Protein AF-A0A816TZN0-F1 (afdb_monomer)

Mean predicted aligned error: 10.04 Å

Sequence (218 aa):
MPHTTQSRDEMLIEFRRICKDDNRALDEINRLEQEYDSKDAVYWYSREYFLYRMINQTLRNNHVESMFKMRYFLTDLYAQLTELYTQNHVQNLFGQRNGIMVYRATKPFLSTTKSFAVASLFAATSEGTDITQVIFCIKIDRLCENFRPFACISQTAFIPEEEEVLFSMGSLFRVQPFETLITEENISVINLTLVEPSELTKNNFFINNPIQWSTNQY

Structure (mmCIF, N/CA/C/O backbone):
data_AF-A0A816TZN0-F1
#
_entry.id   AF-A0A816TZN0-F1
#
loop_
_atom_site.group_PDB
_atom_site.id
_atom_site.type_symbol
_atom_site.label_atom_id
_atom_site.label_alt_id
_atom_site.label_comp_id
_atom_site.label_asym_id
_atom_site.label_entity_id
_atom_site.label_seq_id
_atom_site.pdbx_PDB_ins_code
_atom_site.Cartn_x
_atom_site.Cartn_y
_atom_site.Cartn_z
_atom_site.occupancy
_atom_site.B_iso_or_equiv
_atom_site.auth_seq_id
_atom_site.auth_comp_id
_atom_site.auth_asym_id
_atom_site.auth_atom_id
_atom_site.pdbx_PDB_model_num
ATOM 1 N N . MET A 1 1 ? 5.762 13.064 -10.209 1.00 60.59 1 MET A N 1
ATOM 2 C CA . MET A 1 1 ? 7.203 12.783 -10.417 1.00 60.59 1 MET A CA 1
ATOM 3 C C . MET A 1 1 ? 7.399 12.345 -11.866 1.00 60.59 1 MET A C 1
ATOM 5 O O . MET A 1 1 ? 6.403 11.956 -12.463 1.00 60.59 1 MET A O 1
ATOM 9 N N . PRO A 1 2 ? 8.606 12.430 -12.459 1.00 69.75 2 PRO A N 1
ATOM 10 C CA . PRO A 1 2 ? 8.829 11.939 -13.817 1.00 69.75 2 PRO A CA 1
ATOM 11 C C . PRO A 1 2 ? 8.552 10.434 -13.880 1.00 69.75 2 PRO A C 1
ATOM 13 O O . PRO A 1 2 ? 9.179 9.676 -13.140 1.00 69.75 2 PRO A O 1
ATOM 16 N N . HIS A 1 3 ? 7.616 10.043 -14.742 1.00 84.31 3 HIS A N 1
ATOM 17 C CA . HIS A 1 3 ? 7.277 8.661 -15.072 1.00 84.31 3 HIS A CA 1
ATOM 18 C C . HIS A 1 3 ? 7.736 8.415 -16.510 1.00 84.31 3 HIS A C 1
ATOM 20 O O . HIS A 1 3 ? 7.126 8.876 -17.470 1.00 84.31 3 HIS A O 1
ATOM 26 N N . THR A 1 4 ? 8.927 7.842 -16.639 1.00 91.62 4 THR A N 1
ATOM 27 C CA . THR A 1 4 ? 9.651 7.664 -17.904 1.00 91.62 4 THR A CA 1
ATOM 28 C C . THR A 1 4 ? 10.349 6.308 -17.931 1.00 91.62 4 THR A C 1
ATOM 30 O O . THR A 1 4 ? 10.579 5.703 -16.881 1.00 91.62 4 THR A O 1
ATOM 33 N N . THR A 1 5 ? 10.782 5.865 -19.113 1.00 90.88 5 THR A N 1
ATOM 34 C CA . THR A 1 5 ? 11.624 4.665 -19.261 1.00 90.88 5 THR A CA 1
ATOM 35 C C . THR A 1 5 ? 12.864 4.726 -18.367 1.00 90.88 5 THR A C 1
ATOM 37 O O . THR A 1 5 ? 13.149 3.775 -17.655 1.00 90.88 5 THR A O 1
ATOM 40 N N . GLN A 1 6 ? 13.520 5.887 -18.270 1.00 93.38 6 GLN A N 1
ATOM 41 C CA . GLN A 1 6 ? 14.663 6.063 -17.369 1.00 93.38 6 GLN A CA 1
ATOM 42 C C . GLN A 1 6 ? 14.300 5.791 -15.898 1.00 93.38 6 GLN A C 1
ATOM 44 O O . GLN A 1 6 ? 15.038 5.113 -15.191 1.00 93.38 6 GLN A O 1
ATOM 49 N N . SER A 1 7 ? 13.159 6.301 -15.419 1.00 93.62 7 SER A N 1
ATOM 50 C CA . SER A 1 7 ? 12.733 6.045 -14.035 1.00 93.62 7 SER A CA 1
ATOM 51 C C . SER A 1 7 ? 12.371 4.580 -13.779 1.00 93.62 7 SER A C 1
ATOM 53 O O . SER A 1 7 ? 12.524 4.107 -12.654 1.00 93.62 7 SER A O 1
ATOM 55 N N . ARG A 1 8 ? 11.923 3.860 -14.815 1.00 94.81 8 ARG A N 1
ATOM 56 C CA . ARG A 1 8 ? 11.681 2.417 -14.763 1.00 94.81 8 ARG A CA 1
ATOM 57 C C . ARG A 1 8 ? 12.992 1.645 -14.639 1.00 94.81 8 ARG A C 1
ATOM 59 O O . ARG A 1 8 ? 13.096 0.770 -13.786 1.00 94.81 8 ARG A O 1
ATOM 66 N N . ASP A 1 9 ? 13.998 2.002 -15.428 1.00 95.19 9 ASP A N 1
ATOM 67 C CA . ASP A 1 9 ? 15.308 1.345 -15.391 1.00 95.19 9 ASP A CA 1
ATOM 68 C C . ASP A 1 9 ? 16.012 1.587 -14.046 1.00 95.19 9 ASP A C 1
ATOM 70 O O . ASP A 1 9 ? 16.522 0.655 -13.426 1.00 95.19 9 ASP A O 1
ATOM 74 N N . GLU A 1 10 ? 15.967 2.822 -13.534 1.00 94.38 10 GLU A N 1
ATOM 75 C CA . GLU A 1 10 ? 16.487 3.171 -12.204 1.00 94.38 10 GLU A CA 1
ATOM 76 C C . GLU A 1 10 ? 15.822 2.354 -11.085 1.00 94.38 10 GLU A C 1
ATOM 78 O O . GLU A 1 10 ? 16.503 1.889 -10.167 1.00 94.38 10 GLU A O 1
ATOM 83 N N . MET A 1 11 ? 14.504 2.150 -11.173 1.00 94.25 11 MET A N 1
ATOM 84 C CA . MET A 1 11 ? 13.752 1.313 -10.240 1.00 94.25 11 MET A CA 1
ATOM 85 C C . MET A 1 11 ? 14.220 -0.144 -10.292 1.00 94.25 11 MET A C 1
ATOM 87 O O . MET A 1 11 ? 14.504 -0.726 -9.246 1.00 94.25 11 MET A O 1
ATOM 91 N N . LEU A 1 12 ? 14.322 -0.732 -11.487 1.00 95.06 12 LEU A N 1
ATOM 92 C CA . LEU A 1 12 ? 14.736 -2.128 -11.657 1.00 95.06 12 LEU A CA 1
ATOM 93 C C . LEU A 1 12 ? 16.165 -2.361 -11.148 1.00 95.06 12 LEU A C 1
ATOM 95 O O . LEU A 1 12 ? 16.422 -3.356 -10.468 1.00 95.06 12 LEU A O 1
ATOM 99 N N . ILE A 1 13 ? 17.081 -1.423 -11.404 1.00 94.94 13 ILE A N 1
ATOM 100 C CA . ILE A 1 13 ? 18.450 -1.462 -10.872 1.00 94.94 13 ILE A CA 1
ATOM 101 C C . ILE A 1 13 ? 18.437 -1.444 -9.339 1.00 94.94 13 ILE A C 1
ATOM 103 O O . ILE A 1 13 ? 19.118 -2.253 -8.705 1.00 94.94 13 ILE A O 1
ATOM 107 N N . GLU A 1 14 ? 17.655 -0.552 -8.727 1.00 92.50 14 GLU A N 1
ATOM 108 C CA . GLU A 1 14 ? 17.559 -0.461 -7.268 1.00 92.50 14 GLU A CA 1
ATOM 109 C C . GLU A 1 14 ? 16.943 -1.724 -6.655 1.00 92.50 14 GLU A C 1
ATOM 111 O O . GLU A 1 14 ? 17.444 -2.219 -5.645 1.00 92.50 14 GLU A O 1
ATOM 116 N N . PHE A 1 15 ? 15.912 -2.295 -7.283 1.00 92.00 15 PHE A N 1
ATOM 117 C CA . PHE A 1 15 ? 15.303 -3.552 -6.846 1.00 92.00 15 PHE A CA 1
ATOM 118 C C . PHE A 1 15 ? 16.310 -4.701 -6.871 1.00 92.00 15 PHE A C 1
ATOM 120 O O . PHE A 1 15 ? 16.486 -5.387 -5.864 1.00 92.00 15 PHE A O 1
ATOM 127 N N . ARG A 1 16 ? 17.051 -4.867 -7.973 1.00 93.31 16 ARG A N 1
ATOM 128 C CA . ARG A 1 16 ? 18.103 -5.893 -8.077 1.00 93.31 16 ARG A CA 1
ATOM 129 C C . ARG A 1 16 ? 19.216 -5.677 -7.051 1.00 93.31 16 ARG A C 1
ATOM 131 O O . ARG A 1 16 ? 19.726 -6.645 -6.495 1.00 93.31 16 ARG A O 1
ATOM 138 N N . ARG A 1 17 ? 19.570 -4.422 -6.752 1.00 91.88 17 ARG A N 1
ATOM 139 C CA . ARG A 1 17 ? 20.563 -4.081 -5.720 1.00 91.88 17 ARG A CA 1
ATOM 140 C C . ARG A 1 17 ? 20.096 -4.486 -4.320 1.00 91.88 17 ARG A C 1
ATOM 142 O O . ARG A 1 17 ? 20.899 -5.009 -3.548 1.00 91.88 17 ARG A O 1
ATOM 149 N N . ILE A 1 18 ? 18.831 -4.223 -3.986 1.00 87.56 18 ILE A N 1
ATOM 150 C CA . ILE A 1 18 ? 18.239 -4.564 -2.682 1.00 87.56 18 ILE A CA 1
ATOM 151 C C . ILE A 1 18 ? 18.099 -6.085 -2.533 1.00 87.56 18 ILE A C 1
ATOM 153 O O . ILE A 1 18 ? 18.404 -6.623 -1.472 1.00 87.56 18 ILE A O 1
ATOM 157 N N . CYS A 1 19 ? 17.692 -6.776 -3.597 1.00 88.69 19 CYS A N 1
ATOM 158 C CA . CYS A 1 19 ? 17.402 -8.210 -3.603 1.00 88.69 19 CYS A CA 1
ATOM 159 C C . CYS A 1 19 ? 18.575 -9.089 -4.066 1.00 88.69 19 CYS A C 1
ATOM 161 O O . CYS A 1 19 ? 18.365 -10.250 -4.395 1.00 88.69 19 CYS A O 1
ATOM 163 N N . LYS A 1 20 ? 19.807 -8.565 -4.097 1.00 90.56 20 LYS A N 1
ATOM 164 C CA . LYS A 1 20 ? 20.977 -9.237 -4.697 1.00 90.56 20 LYS A CA 1
ATOM 165 C C . LYS A 1 20 ? 21.258 -10.658 -4.175 1.00 90.56 20 LYS A C 1
ATOM 167 O O . LYS A 1 20 ? 21.831 -11.455 -4.907 1.00 90.56 20 LYS A O 1
ATOM 172 N N . ASP A 1 21 ? 20.859 -10.953 -2.937 1.00 91.94 21 ASP A N 1
ATOM 173 C CA . ASP A 1 21 ? 21.096 -12.236 -2.261 1.00 91.94 21 ASP A CA 1
ATOM 174 C C . ASP A 1 21 ? 19.821 -13.112 -2.190 1.00 91.94 21 ASP A C 1
ATOM 176 O O . ASP A 1 21 ? 19.824 -14.168 -1.561 1.00 91.94 21 ASP A O 1
ATOM 180 N N . ASP A 1 22 ? 18.720 -12.686 -2.821 1.00 90.00 22 ASP A N 1
ATOM 181 C CA . ASP A 1 22 ? 17.433 -13.389 -2.850 1.00 90.00 22 ASP A CA 1
ATOM 182 C C . ASP A 1 22 ? 17.078 -13.772 -4.295 1.00 90.00 22 ASP A C 1
ATOM 184 O O . ASP A 1 22 ? 16.427 -13.020 -5.023 1.00 90.00 22 ASP A O 1
ATOM 188 N N . ASN A 1 23 ? 17.511 -14.966 -4.717 1.00 90.88 23 ASN A N 1
ATOM 189 C CA . ASN A 1 23 ? 17.277 -15.475 -6.076 1.00 90.88 23 ASN A CA 1
ATOM 190 C C . ASN A 1 23 ? 15.791 -15.505 -6.448 1.00 90.88 23 ASN A C 1
ATOM 192 O O . ASN A 1 23 ? 15.442 -15.212 -7.588 1.00 90.88 23 ASN A O 1
ATOM 196 N N . ARG A 1 24 ? 14.910 -15.806 -5.486 1.00 89.56 24 ARG A N 1
ATOM 197 C CA . ARG A 1 24 ? 13.469 -15.819 -5.738 1.00 89.56 24 ARG A CA 1
ATOM 198 C C . ARG A 1 24 ? 12.971 -14.408 -6.029 1.00 89.56 24 ARG A C 1
ATOM 200 O O . ARG A 1 24 ? 12.235 -14.218 -6.987 1.00 89.56 24 ARG A O 1
ATOM 207 N N . ALA A 1 25 ? 13.391 -13.416 -5.246 1.00 89.31 25 ALA A N 1
ATOM 208 C CA . ALA A 1 25 ? 13.045 -12.025 -5.524 1.00 89.31 25 ALA A CA 1
ATOM 209 C C . ALA A 1 25 ? 13.629 -11.536 -6.863 1.00 89.31 25 ALA A C 1
ATOM 211 O O . ALA A 1 25 ? 12.961 -10.792 -7.575 1.00 89.31 25 ALA A O 1
ATOM 212 N N . LEU A 1 26 ? 14.836 -11.971 -7.243 1.00 92.38 26 LEU A N 1
ATOM 213 C CA . LEU A 1 26 ? 15.427 -11.644 -8.547 1.00 92.38 26 LEU A CA 1
ATOM 214 C C . LEU A 1 26 ? 14.621 -12.217 -9.721 1.00 92.38 26 LEU A C 1
ATOM 216 O O . LEU A 1 26 ? 14.427 -11.514 -10.714 1.00 92.38 26 LEU A O 1
ATOM 220 N N . ASP A 1 27 ? 14.119 -13.447 -9.601 1.00 92.44 27 ASP A N 1
ATOM 221 C CA . ASP A 1 27 ? 13.245 -14.054 -10.610 1.00 92.44 27 ASP A CA 1
ATOM 222 C C . ASP A 1 27 ? 11.931 -13.282 -10.759 1.00 92.44 27 ASP A C 1
ATOM 224 O O . ASP A 1 27 ? 11.488 -13.018 -11.877 1.00 92.44 27 ASP A O 1
ATOM 228 N N . GLU A 1 28 ? 11.334 -12.846 -9.651 1.00 90.56 28 GLU A N 1
ATOM 229 C CA . GLU A 1 28 ? 10.117 -12.034 -9.708 1.00 90.56 28 GLU A CA 1
ATOM 230 C C . GLU A 1 28 ? 10.381 -10.623 -10.258 1.00 90.56 28 GLU A C 1
ATOM 232 O O . GLU A 1 28 ? 9.545 -10.082 -10.978 1.00 90.56 28 GLU A O 1
ATOM 237 N N . ILE A 1 29 ? 11.560 -10.036 -10.014 1.00 93.44 29 ILE A N 1
ATOM 238 C CA . ILE A 1 29 ? 11.965 -8.778 -10.665 1.00 93.44 29 ILE A CA 1
ATOM 239 C C . ILE A 1 29 ? 12.082 -8.967 -12.185 1.00 93.44 29 ILE A C 1
ATOM 241 O O . ILE A 1 29 ? 11.670 -8.081 -12.932 1.00 93.44 29 ILE A O 1
ATOM 245 N N . ASN A 1 30 ? 12.588 -10.113 -12.658 1.00 94.06 30 ASN A N 1
ATOM 246 C CA . ASN A 1 30 ? 12.621 -10.415 -14.094 1.00 94.06 30 ASN A CA 1
ATOM 247 C C . ASN A 1 30 ? 11.203 -10.481 -14.685 1.00 94.06 30 ASN A C 1
ATOM 249 O O . ASN A 1 30 ? 10.981 -9.973 -15.781 1.00 94.06 30 ASN A O 1
ATOM 253 N N . ARG A 1 31 ? 10.239 -11.066 -13.960 1.00 93.62 31 ARG A N 1
ATOM 254 C CA . ARG A 1 31 ? 8.833 -11.096 -14.395 1.00 93.62 31 ARG A CA 1
ATOM 255 C C . ARG A 1 31 ? 8.207 -9.711 -14.395 1.00 93.62 31 ARG A C 1
ATOM 257 O O . ARG A 1 31 ? 7.599 -9.333 -15.388 1.00 93.62 31 ARG A O 1
ATOM 264 N N . LEU A 1 32 ? 8.418 -8.924 -13.338 1.00 93.00 32 LEU A N 1
ATOM 265 C CA . LEU A 1 32 ? 7.981 -7.527 -13.278 1.00 93.00 32 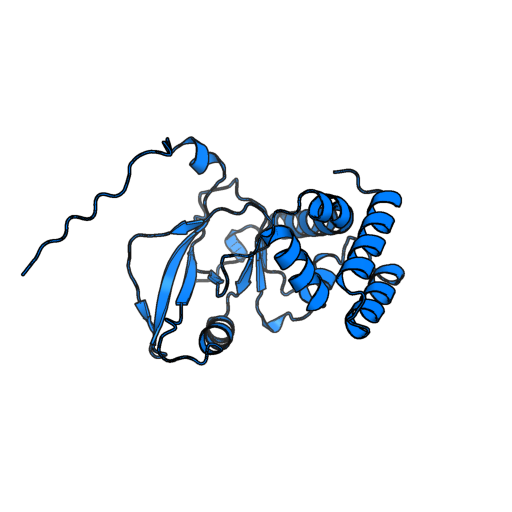LEU A CA 1
ATOM 266 C C . LEU A 1 32 ? 8.528 -6.737 -14.480 1.00 93.00 32 LEU A C 1
ATOM 268 O O . LEU A 1 32 ? 7.806 -5.985 -15.121 1.00 93.00 32 LEU A O 1
ATOM 272 N N . GLU A 1 33 ? 9.796 -6.927 -14.840 1.00 95.25 33 GLU A N 1
ATOM 273 C CA . GLU A 1 33 ? 10.400 -6.268 -15.999 1.00 95.25 33 GLU A CA 1
ATOM 274 C C . GLU A 1 33 ? 9.770 -6.677 -17.345 1.00 95.25 33 GLU A C 1
ATOM 276 O O . GLU A 1 33 ? 9.815 -5.898 -18.296 1.00 95.25 33 GLU A O 1
ATOM 281 N N . GLN A 1 34 ? 9.176 -7.861 -17.455 1.00 95.19 34 GLN A N 1
ATOM 282 C CA . GLN A 1 34 ? 8.609 -8.355 -18.713 1.00 95.19 34 GLN A CA 1
ATOM 283 C C . GLN A 1 34 ? 7.100 -8.125 -18.824 1.00 95.19 34 GLN A C 1
ATOM 285 O O . GLN A 1 34 ? 6.602 -7.848 -19.912 1.00 95.19 34 GLN A O 1
ATOM 290 N N . GLU A 1 35 ? 6.384 -8.241 -17.709 1.00 94.88 35 GLU A N 1
ATOM 291 C CA . GLU A 1 35 ? 4.925 -8.379 -17.677 1.00 94.88 35 GLU A CA 1
ATOM 292 C C . GLU A 1 35 ? 4.208 -7.160 -17.074 1.00 94.88 35 GLU A C 1
ATOM 294 O O . GLU A 1 35 ? 2.987 -7.075 -17.150 1.00 94.88 35 GLU A O 1
ATOM 299 N N . TYR A 1 36 ? 4.930 -6.224 -16.449 1.00 95.00 36 TYR A N 1
ATOM 300 C CA . TYR A 1 36 ? 4.308 -5.105 -15.739 1.00 95.00 36 TYR A CA 1
ATOM 301 C C . TYR A 1 36 ? 3.615 -4.096 -16.667 1.00 95.00 36 TYR A C 1
ATOM 303 O O . TYR A 1 36 ? 4.259 -3.493 -17.531 1.00 95.00 36 TYR A O 1
ATOM 311 N N . ASP A 1 37 ? 2.339 -3.829 -16.378 1.00 94.44 37 ASP A N 1
ATOM 312 C CA . ASP A 1 37 ? 1.554 -2.698 -16.878 1.00 94.44 37 ASP A CA 1
ATOM 313 C C . ASP A 1 37 ? 1.103 -1.818 -15.700 1.00 94.44 37 ASP A C 1
ATOM 315 O O . ASP A 1 37 ? 0.831 -2.311 -14.600 1.00 94.44 37 ASP A O 1
ATOM 319 N N . SER A 1 38 ? 1.008 -0.503 -15.913 1.00 94.75 38 SER A N 1
ATOM 320 C CA . SER A 1 38 ? 0.628 0.442 -14.856 1.00 94.75 38 SER A CA 1
ATOM 321 C C . SER A 1 38 ? -0.798 0.231 -14.338 1.00 94.75 38 SER A C 1
ATOM 323 O O . SER A 1 38 ? -1.090 0.595 -13.199 1.00 94.75 38 SER A O 1
ATOM 325 N N . LYS A 1 39 ? -1.676 -0.399 -15.129 1.00 93.56 39 LYS A N 1
ATOM 326 C CA . LYS A 1 39 ? -3.037 -0.776 -14.716 1.00 93.56 39 LYS A CA 1
ATOM 327 C C . LYS A 1 39 ? -3.072 -1.952 -13.746 1.00 93.5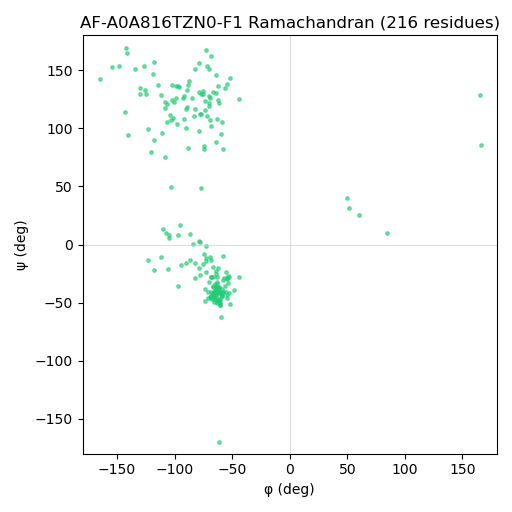6 39 LYS A C 1
ATOM 329 O O . LYS A 1 39 ? -4.110 -2.185 -13.139 1.00 93.56 39 LYS A O 1
ATOM 334 N N . ASP A 1 40 ? -1.957 -2.653 -13.565 1.00 93.81 40 ASP A N 1
ATOM 335 C CA . ASP A 1 40 ? -1.847 -3.809 -12.677 1.00 93.81 40 ASP A CA 1
ATOM 336 C C . ASP A 1 40 ? -0.986 -3.503 -11.438 1.00 93.81 40 ASP A C 1
ATOM 338 O O . ASP A 1 40 ? -0.595 -4.409 -10.704 1.00 93.81 40 ASP A O 1
ATOM 342 N N . ALA A 1 41 ? -0.675 -2.234 -11.156 1.00 94.69 41 ALA A N 1
ATOM 343 C CA . ALA A 1 41 ? 0.198 -1.848 -10.046 1.00 94.69 41 ALA A CA 1
ATOM 344 C C . ALA A 1 41 ? -0.263 -2.388 -8.677 1.00 94.69 41 ALA A C 1
ATOM 346 O O . ALA A 1 41 ? 0.554 -2.875 -7.895 1.00 94.69 41 ALA A O 1
ATOM 347 N N . VAL A 1 42 ? -1.566 -2.367 -8.393 1.00 93.69 42 VAL A N 1
ATOM 348 C CA . VAL A 1 42 ? -2.171 -2.940 -7.178 1.00 93.69 42 VAL A CA 1
ATOM 349 C C . VAL A 1 42 ? -2.023 -4.462 -7.141 1.00 93.69 42 VAL A C 1
ATOM 351 O O . VAL A 1 42 ? -1.693 -5.022 -6.090 1.00 93.69 42 VAL A O 1
ATOM 354 N N . TYR A 1 43 ? -2.206 -5.134 -8.279 1.00 93.62 43 TYR A N 1
ATOM 355 C CA . TYR A 1 43 ? -1.982 -6.573 -8.400 1.00 93.62 43 TYR A CA 1
ATOM 356 C C . TYR A 1 43 ? -0.524 -6.910 -8.078 1.00 93.62 43 TYR A C 1
ATOM 358 O O . TYR A 1 43 ? -0.261 -7.702 -7.181 1.00 93.62 43 TYR A O 1
ATOM 366 N N . TRP A 1 44 ? 0.437 -6.240 -8.716 1.00 93.06 44 TRP A N 1
ATOM 367 C CA . TRP A 1 44 ? 1.865 -6.457 -8.466 1.00 93.06 44 TRP A CA 1
ATOM 368 C C . TRP A 1 44 ? 2.277 -6.127 -7.027 1.00 93.06 44 TRP A C 1
ATOM 370 O O . TRP A 1 44 ? 3.085 -6.847 -6.439 1.00 93.06 44 TRP A O 1
ATOM 380 N N . TYR A 1 45 ? 1.702 -5.077 -6.434 1.00 91.19 45 TYR A N 1
ATOM 381 C CA . TYR A 1 45 ? 1.960 -4.697 -5.044 1.00 91.19 45 TYR A CA 1
ATOM 382 C C . TYR A 1 45 ? 1.484 -5.760 -4.046 1.00 91.19 45 TYR A C 1
ATOM 384 O O . TYR A 1 45 ? 2.209 -6.066 -3.101 1.00 91.19 45 TYR A O 1
ATOM 392 N N . SER A 1 46 ? 0.282 -6.308 -4.251 1.00 87.94 46 SER A N 1
ATOM 393 C CA . SER A 1 46 ? -0.344 -7.295 -3.354 1.00 87.94 46 SER A CA 1
ATOM 394 C C . SER A 1 46 ? 0.138 -8.728 -3.596 1.00 87.94 46 SER A C 1
ATOM 396 O O . SER A 1 46 ? 0.187 -9.530 -2.667 1.00 87.94 46 SER A O 1
ATOM 398 N N . ARG A 1 47 ? 0.535 -9.052 -4.830 1.00 83.94 47 ARG A N 1
ATOM 399 C CA . ARG A 1 47 ? 1.027 -10.374 -5.230 1.00 83.94 47 ARG A CA 1
ATOM 400 C C . ARG A 1 47 ? 2.332 -10.737 -4.559 1.00 83.94 47 ARG A C 1
ATOM 402 O O . ARG A 1 47 ? 2.507 -11.839 -4.042 1.00 83.94 47 ARG A O 1
ATOM 409 N N . GLU A 1 48 ? 3.278 -9.815 -4.627 1.00 71.69 48 GLU A N 1
ATOM 410 C CA . GLU A 1 48 ? 4.663 -10.153 -4.394 1.00 71.69 48 GLU A CA 1
ATOM 411 C C . GLU A 1 48 ? 5.105 -9.700 -3.009 1.00 71.69 48 GLU A C 1
ATOM 413 O O . GLU A 1 48 ? 5.348 -8.520 -2.739 1.00 71.69 48 GLU A O 1
ATOM 418 N N . TYR A 1 49 ? 5.283 -10.678 -2.118 1.00 71.69 49 TYR A N 1
ATOM 419 C CA . TYR A 1 49 ? 5.740 -10.440 -0.751 1.00 71.69 49 TYR A CA 1
ATOM 420 C C . TYR A 1 49 ? 7.056 -9.648 -0.701 1.00 71.69 49 TYR A C 1
ATOM 422 O O . TYR A 1 49 ? 7.286 -8.894 0.249 1.00 71.69 49 TYR A O 1
ATOM 430 N N . PHE A 1 50 ? 7.923 -9.778 -1.714 1.00 77.56 50 PHE A N 1
ATOM 431 C CA . PHE A 1 50 ? 9.139 -8.970 -1.808 1.00 77.56 50 PHE A CA 1
ATOM 432 C C . PHE A 1 50 ? 8.828 -7.506 -2.145 1.00 77.56 50 PHE A C 1
ATOM 434 O O . PHE A 1 50 ? 9.363 -6.641 -1.463 1.00 77.56 50 PHE A O 1
ATOM 441 N N . LEU A 1 51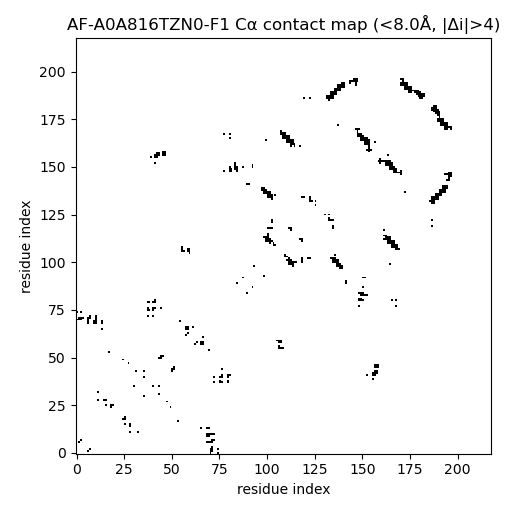 ? 7.959 -7.204 -3.119 1.00 81.50 51 LEU A N 1
ATOM 442 C CA . LEU A 1 51 ? 7.677 -5.833 -3.560 1.00 81.50 51 LEU A CA 1
ATOM 443 C C . LEU A 1 51 ? 6.960 -5.054 -2.458 1.00 81.50 51 LEU A C 1
ATOM 445 O O . LEU A 1 51 ? 7.407 -3.976 -2.056 1.00 81.50 51 LEU A O 1
ATOM 449 N N . TYR A 1 52 ? 5.937 -5.676 -1.873 1.00 82.75 52 TYR A N 1
ATOM 450 C CA . TYR A 1 52 ? 5.264 -5.196 -0.676 1.00 82.75 52 TYR A CA 1
ATOM 451 C C . TYR A 1 52 ? 6.241 -4.891 0.468 1.00 82.75 52 TYR A C 1
ATOM 453 O O . TYR A 1 52 ? 6.206 -3.810 1.068 1.00 82.75 52 TYR A O 1
ATOM 461 N N . ARG A 1 53 ? 7.128 -5.840 0.808 1.00 79.25 53 ARG A N 1
ATOM 462 C CA . ARG A 1 53 ? 8.097 -5.654 1.898 1.00 79.25 53 ARG A CA 1
ATOM 463 C C . ARG A 1 53 ? 9.142 -4.608 1.566 1.00 79.25 53 ARG A C 1
ATOM 465 O O . ARG A 1 53 ? 9.401 -3.767 2.418 1.00 79.25 53 ARG A O 1
ATOM 472 N N . MET A 1 54 ? 9.721 -4.655 0.376 1.00 80.56 54 MET A N 1
ATOM 473 C CA . MET A 1 54 ? 10.802 -3.786 -0.074 1.00 80.56 54 MET A CA 1
ATOM 474 C C . MET A 1 54 ? 10.349 -2.334 -0.102 1.00 80.56 54 MET A C 1
ATOM 476 O O . MET A 1 54 ? 11.029 -1.483 0.470 1.00 80.56 54 MET A O 1
ATOM 480 N N . ILE A 1 55 ? 9.180 -2.054 -0.686 1.00 83.56 55 ILE A N 1
ATOM 481 C CA . ILE A 1 55 ? 8.602 -0.709 -0.708 1.00 83.56 55 ILE A CA 1
ATOM 482 C C . ILE A 1 55 ? 8.358 -0.242 0.728 1.00 83.56 55 ILE A C 1
ATOM 484 O O . ILE A 1 55 ? 8.863 0.799 1.143 1.00 83.56 55 ILE A O 1
ATOM 488 N N . ASN A 1 56 ? 7.670 -1.044 1.544 1.00 77.19 56 ASN A N 1
ATOM 489 C CA . ASN A 1 56 ? 7.355 -0.639 2.912 1.00 77.19 56 ASN A CA 1
ATOM 490 C C . ASN A 1 56 ? 8.586 -0.553 3.833 1.00 77.19 56 ASN A C 1
ATOM 492 O O . ASN A 1 56 ? 8.578 0.210 4.792 1.00 77.19 56 ASN A O 1
ATOM 496 N N . GLN A 1 57 ? 9.651 -1.322 3.605 1.00 77.75 57 GLN A N 1
ATOM 497 C CA . GLN A 1 57 ? 10.920 -1.208 4.336 1.00 77.75 57 GLN A CA 1
ATOM 498 C C . GLN A 1 57 ? 11.691 0.041 3.911 1.00 77.75 57 GLN A C 1
ATOM 500 O O . GLN A 1 57 ? 12.106 0.820 4.764 1.00 77.75 57 GLN A O 1
ATOM 505 N N . THR A 1 58 ? 11.831 0.258 2.606 1.00 75.81 58 THR A N 1
ATOM 506 C CA . THR A 1 58 ? 12.563 1.398 2.045 1.00 75.81 58 THR A CA 1
ATOM 507 C C . THR A 1 58 ? 11.934 2.720 2.459 1.00 75.81 58 THR A C 1
ATOM 509 O O . THR A 1 58 ? 12.634 3.618 2.926 1.00 75.81 58 THR A O 1
ATOM 512 N N . LEU A 1 59 ? 10.607 2.820 2.343 1.00 73.12 59 LEU A N 1
ATOM 513 C CA . LEU A 1 59 ? 9.871 4.018 2.722 1.00 73.12 59 LEU A CA 1
ATOM 514 C C . LEU A 1 59 ? 9.942 4.253 4.252 1.00 73.12 59 LEU A C 1
ATOM 516 O O . LEU A 1 59 ? 10.076 5.394 4.680 1.00 73.12 59 LEU A O 1
ATOM 520 N N . ARG A 1 60 ? 9.932 3.198 5.091 1.00 71.12 60 ARG A N 1
ATOM 521 C CA . ARG A 1 60 ? 10.095 3.326 6.562 1.00 71.12 60 ARG A CA 1
ATOM 522 C C . ARG A 1 60 ? 11.454 3.875 6.974 1.00 71.12 60 ARG A C 1
ATOM 524 O O . ARG A 1 60 ? 11.537 4.631 7.935 1.00 71.12 60 ARG A O 1
ATOM 531 N N . ASN A 1 61 ? 12.506 3.504 6.252 1.00 72.25 61 ASN A N 1
ATOM 532 C CA . ASN A 1 61 ? 13.861 3.960 6.546 1.00 72.25 61 ASN A CA 1
ATOM 533 C C . ASN A 1 61 ? 14.121 5.395 6.046 1.00 72.25 61 ASN A C 1
ATOM 535 O O . ASN A 1 61 ? 15.237 5.886 6.182 1.00 72.25 61 ASN A O 1
ATOM 539 N N . ASN A 1 62 ? 13.113 6.076 5.474 1.00 61.44 62 ASN A N 1
ATOM 540 C CA . ASN A 1 62 ? 13.202 7.442 4.943 1.00 61.44 62 ASN A CA 1
ATOM 541 C C . ASN A 1 62 ? 14.378 7.653 3.973 1.00 61.44 62 ASN A C 1
ATOM 543 O O . ASN A 1 62 ? 14.927 8.750 3.868 1.00 61.44 62 ASN A O 1
ATOM 547 N N . HIS A 1 63 ? 14.771 6.614 3.231 1.00 72.06 63 HIS A N 1
ATOM 548 C CA . HIS A 1 63 ? 15.811 6.727 2.213 1.00 72.06 63 HIS A CA 1
ATOM 549 C C . HIS A 1 63 ? 15.243 7.456 0.993 1.00 72.06 63 HIS A C 1
ATOM 551 O O . HIS A 1 63 ? 14.818 6.821 0.030 1.00 72.06 63 HIS A O 1
ATOM 557 N N . VAL A 1 64 ? 15.217 8.793 1.042 1.00 76.62 64 VAL A N 1
ATOM 558 C CA . VAL A 1 64 ? 14.666 9.673 -0.009 1.00 76.62 64 VAL A CA 1
ATOM 559 C C . VAL A 1 64 ? 15.173 9.286 -1.397 1.00 76.62 64 VAL A C 1
ATOM 561 O O . VAL A 1 64 ? 14.396 9.253 -2.348 1.00 76.62 64 VAL A O 1
ATOM 564 N N . GLU A 1 65 ? 16.449 8.917 -1.502 1.00 83.31 65 GLU A N 1
ATOM 565 C CA . GLU A 1 65 ? 17.053 8.442 -2.745 1.00 83.31 65 GLU A CA 1
ATOM 566 C C . GLU A 1 65 ? 16.403 7.151 -3.261 1.00 83.31 65 GLU A C 1
ATOM 568 O O . GLU A 1 65 ? 16.017 7.075 -4.426 1.00 83.31 65 GLU A O 1
ATOM 573 N N . SER A 1 66 ? 16.224 6.144 -2.405 1.00 81.00 66 SER A N 1
ATOM 574 C CA . SER A 1 66 ? 15.557 4.902 -2.795 1.00 81.00 66 SER A CA 1
ATOM 575 C C . SER A 1 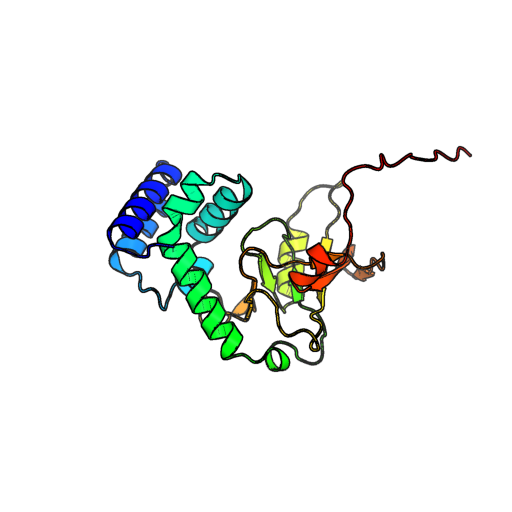66 ? 14.075 5.139 -3.103 1.00 81.00 66 SER A C 1
ATOM 577 O O . SER A 1 66 ? 13.575 4.581 -4.072 1.00 81.00 66 SER A O 1
ATOM 579 N N . MET A 1 67 ? 13.381 6.030 -2.381 1.00 79.81 67 MET A N 1
ATOM 580 C CA . MET A 1 67 ? 12.007 6.425 -2.740 1.00 79.81 67 MET A CA 1
ATOM 581 C C . MET A 1 67 ? 11.952 7.046 -4.139 1.00 79.81 67 MET A C 1
ATOM 583 O O . MET A 1 67 ? 11.066 6.728 -4.930 1.00 79.81 67 MET A O 1
ATOM 587 N N . PHE A 1 68 ? 12.924 7.904 -4.464 1.00 86.75 68 PHE A N 1
ATOM 588 C CA . PHE A 1 68 ? 13.038 8.512 -5.783 1.00 86.75 68 PHE A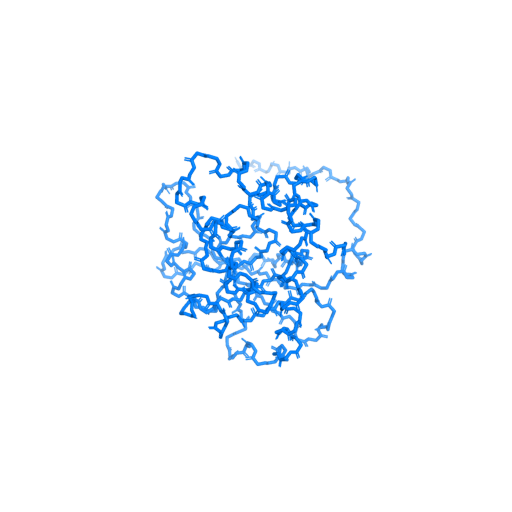 CA 1
ATOM 589 C C . PHE A 1 68 ? 13.328 7.467 -6.864 1.00 86.75 68 PHE A C 1
ATOM 591 O O . PHE A 1 68 ? 12.710 7.508 -7.924 1.00 86.75 68 PHE A O 1
ATOM 598 N N . LYS A 1 69 ? 14.201 6.490 -6.605 1.00 90.50 69 LYS A N 1
ATOM 599 C CA . LYS A 1 69 ? 14.450 5.368 -7.527 1.00 90.50 69 LYS A CA 1
ATOM 600 C C . LYS A 1 69 ? 13.205 4.498 -7.725 1.00 90.50 69 LYS A C 1
ATOM 602 O O . LYS A 1 69 ? 12.964 4.035 -8.827 1.00 90.50 69 LYS A O 1
ATOM 607 N N . MET A 1 70 ? 12.356 4.362 -6.707 1.00 90.19 70 MET A N 1
ATOM 608 C CA . MET A 1 70 ? 11.086 3.621 -6.772 1.00 90.19 70 MET A CA 1
ATOM 609 C C . MET A 1 70 ? 9.909 4.437 -7.335 1.00 90.19 70 MET A C 1
ATOM 611 O O . MET A 1 70 ? 8.795 3.921 -7.436 1.00 90.19 70 MET A O 1
ATOM 615 N N . ARG A 1 71 ? 10.123 5.706 -7.718 1.00 91.38 71 ARG A N 1
ATOM 616 C CA . ARG A 1 71 ? 9.048 6.637 -8.106 1.00 91.38 71 ARG A CA 1
ATOM 617 C C . ARG A 1 71 ? 8.170 6.146 -9.250 1.00 91.38 71 ARG A C 1
ATOM 619 O O . ARG A 1 71 ? 7.015 6.554 -9.301 1.00 91.38 71 ARG A O 1
ATOM 626 N N . TYR A 1 72 ? 8.707 5.326 -10.154 1.00 94.19 72 TYR A N 1
ATOM 627 C CA . TYR A 1 72 ? 7.972 4.799 -11.301 1.00 94.19 72 TYR A CA 1
ATOM 628 C C . TYR A 1 72 ? 6.758 3.990 -10.827 1.00 94.19 72 TYR A C 1
ATOM 630 O O . TYR A 1 72 ? 5.622 4.431 -10.986 1.00 94.19 72 TYR A O 1
ATOM 638 N N . PHE A 1 73 ? 7.008 2.903 -10.093 1.00 93.81 73 PHE A N 1
ATOM 639 C CA . PHE A 1 73 ? 5.953 2.057 -9.537 1.00 93.81 73 PHE A CA 1
ATOM 640 C C . PHE A 1 73 ? 5.099 2.774 -8.485 1.00 93.81 73 PHE A C 1
ATOM 642 O O . PHE A 1 73 ? 3.886 2.605 -8.455 1.00 93.81 73 PHE A O 1
ATOM 649 N N . LEU A 1 74 ? 5.695 3.619 -7.633 1.00 91.56 74 LEU A N 1
ATOM 650 C CA . LEU A 1 74 ? 4.929 4.369 -6.625 1.00 91.56 74 LEU A CA 1
ATOM 651 C C . LEU A 1 74 ? 3.928 5.348 -7.253 1.00 91.56 74 LEU A C 1
ATOM 653 O O . LEU A 1 74 ? 2.854 5.566 -6.692 1.00 91.56 74 LEU A O 1
ATOM 657 N N . THR A 1 75 ? 4.277 5.937 -8.400 1.00 93.38 75 THR A N 1
ATOM 658 C CA . THR A 1 75 ? 3.377 6.828 -9.143 1.00 93.38 75 THR A CA 1
ATOM 659 C C . THR A 1 75 ? 2.207 6.038 -9.725 1.00 93.38 75 THR A C 1
ATOM 661 O O . THR A 1 75 ? 1.068 6.471 -9.567 1.00 93.38 75 THR A O 1
ATOM 664 N N . ASP A 1 76 ? 2.469 4.871 -10.316 1.00 95.38 76 ASP A N 1
ATOM 665 C CA . ASP A 1 76 ? 1.423 3.999 -10.865 1.00 95.38 76 ASP A CA 1
ATOM 666 C C . ASP A 1 76 ? 0.494 3.455 -9.781 1.00 95.38 76 ASP A C 1
ATOM 668 O O . ASP A 1 76 ? -0.724 3.562 -9.900 1.00 95.38 76 ASP A O 1
ATOM 672 N N . LEU A 1 77 ? 1.059 2.958 -8.677 1.00 94.00 77 LEU A N 1
ATOM 673 C CA . LEU A 1 77 ? 0.285 2.450 -7.546 1.00 94.00 77 LEU A CA 1
ATOM 674 C C . LEU A 1 77 ? -0.636 3.532 -6.973 1.00 94.00 77 LEU A C 1
ATOM 676 O O . LEU A 1 77 ? -1.807 3.274 -6.700 1.00 94.00 77 LEU A O 1
ATOM 680 N N . TYR A 1 78 ? -0.129 4.758 -6.810 1.00 93.00 78 TYR A N 1
ATOM 681 C CA . TYR A 1 78 ? -0.944 5.880 -6.347 1.00 93.00 78 TYR A CA 1
ATOM 682 C C . TYR A 1 78 ? -2.034 6.254 -7.362 1.00 93.00 78 TYR A C 1
ATOM 684 O O . TYR A 1 78 ? -3.167 6.534 -6.965 1.00 93.00 78 TYR A O 1
ATOM 692 N N . ALA A 1 79 ? -1.714 6.261 -8.660 1.00 94.19 79 ALA A N 1
ATOM 693 C CA . ALA A 1 79 ? -2.663 6.588 -9.720 1.00 94.19 79 ALA A CA 1
ATOM 694 C C . ALA A 1 79 ? -3.812 5.572 -9.780 1.00 94.19 79 ALA A C 1
ATOM 696 O O . ALA A 1 79 ? -4.974 5.972 -9.706 1.00 94.19 79 ALA A O 1
ATOM 697 N N . GLN A 1 80 ? -3.501 4.274 -9.804 1.00 94.19 80 GLN A N 1
ATOM 698 C CA . GLN A 1 80 ? -4.514 3.221 -9.798 1.00 94.19 80 GLN A CA 1
ATOM 699 C C . GLN A 1 80 ? -5.356 3.255 -8.518 1.00 94.19 80 GLN A C 1
ATOM 701 O O . GLN A 1 80 ? -6.578 3.134 -8.570 1.00 94.19 80 GLN A O 1
ATOM 706 N N . LEU A 1 81 ? -4.738 3.481 -7.355 1.00 92.25 81 LEU A N 1
ATOM 707 C CA . LEU A 1 81 ? -5.482 3.592 -6.101 1.00 92.25 81 LEU A CA 1
ATOM 708 C C . LEU A 1 81 ? -6.413 4.816 -6.084 1.00 92.25 81 LEU A C 1
ATOM 710 O O . LEU A 1 81 ? -7.502 4.751 -5.520 1.00 92.25 81 LEU A O 1
ATOM 714 N N . THR A 1 82 ? -6.017 5.917 -6.728 1.00 92.00 82 THR A N 1
ATOM 715 C CA . THR A 1 82 ? -6.862 7.111 -6.906 1.00 92.00 82 THR A CA 1
ATOM 716 C C . THR A 1 82 ? -8.057 6.825 -7.809 1.00 92.00 82 THR A C 1
ATOM 718 O O . THR A 1 82 ? -9.172 7.254 -7.505 1.00 92.00 82 THR A O 1
ATOM 721 N N . GLU A 1 83 ? -7.852 6.082 -8.896 1.00 92.06 83 GLU A N 1
ATOM 722 C CA . GLU A 1 83 ? -8.936 5.634 -9.770 1.00 92.06 83 GLU A CA 1
ATOM 723 C C . GLU A 1 83 ? -9.937 4.764 -8.997 1.00 92.06 83 GLU A C 1
ATOM 725 O O . GLU A 1 83 ? -11.129 5.073 -8.974 1.00 92.06 83 GLU A O 1
ATOM 730 N N . LEU A 1 84 ? -9.447 3.755 -8.269 1.00 90.19 84 LEU A N 1
ATOM 731 C CA . LEU A 1 84 ? -10.281 2.878 -7.443 1.00 90.19 84 LEU A CA 1
ATOM 732 C C . LEU A 1 84 ? -11.020 3.641 -6.336 1.00 90.19 84 LEU A C 1
ATOM 734 O O . LEU A 1 84 ? -12.184 3.344 -6.074 1.00 90.19 84 LEU A O 1
ATOM 738 N N . TYR A 1 85 ? -10.375 4.621 -5.697 1.00 87.12 85 TYR A N 1
ATOM 739 C CA . TYR A 1 85 ? -11.003 5.494 -4.697 1.00 87.12 85 TYR A CA 1
ATOM 740 C C . TYR A 1 85 ? -12.127 6.346 -5.300 1.00 87.12 85 TYR A C 1
ATOM 742 O O . TYR A 1 85 ? -13.164 6.541 -4.675 1.00 87.12 85 TYR A O 1
ATOM 750 N N . THR A 1 86 ? -11.945 6.834 -6.529 1.00 85.06 86 THR A N 1
ATOM 751 C CA . THR A 1 86 ? -12.945 7.666 -7.214 1.00 85.06 86 THR A CA 1
ATOM 752 C C . THR A 1 86 ? -14.141 6.836 -7.686 1.00 85.06 86 THR A C 1
ATOM 754 O O . THR A 1 86 ? -15.280 7.289 -7.601 1.00 85.06 86 THR A O 1
ATOM 757 N N . GLN A 1 87 ? -13.893 5.612 -8.164 1.00 82.12 87 GLN A N 1
ATOM 758 C CA . GLN A 1 87 ? -14.929 4.675 -8.612 1.00 82.12 87 GLN A CA 1
ATOM 759 C C . GLN A 1 87 ? -15.741 4.110 -7.439 1.00 82.12 87 GLN A C 1
ATOM 761 O O . GLN A 1 87 ? -16.966 3.995 -7.513 1.00 82.12 87 GLN A O 1
ATOM 766 N N . ASN A 1 88 ? -15.068 3.781 -6.336 1.00 67.06 88 ASN A N 1
ATOM 767 C CA . ASN A 1 88 ? -15.704 3.335 -5.107 1.00 67.06 88 ASN A CA 1
ATOM 768 C C . ASN A 1 88 ? -16.038 4.551 -4.247 1.00 67.06 88 ASN A C 1
ATOM 770 O O . ASN A 1 88 ? -15.291 4.872 -3.324 1.00 67.06 88 ASN A O 1
ATOM 774 N N . HIS A 1 89 ? -17.168 5.221 -4.507 1.00 59.03 89 HIS A N 1
ATOM 775 C CA . HIS A 1 89 ? -17.686 6.211 -3.559 1.00 59.03 89 HIS A CA 1
ATOM 776 C C . HIS A 1 89 ? -17.595 5.631 -2.140 1.00 59.03 89 HIS A C 1
ATOM 778 O O . HIS A 1 89 ? -18.112 4.540 -1.893 1.00 59.03 89 HIS A O 1
ATOM 784 N N . VAL A 1 90 ? -16.931 6.352 -1.224 1.00 54.78 90 VAL A N 1
ATOM 785 C CA . VAL A 1 90 ? -16.623 5.941 0.166 1.00 54.78 90 VAL A CA 1
ATOM 786 C C . VAL A 1 90 ? -17.821 5.281 0.866 1.00 54.78 90 VAL A C 1
ATOM 788 O O . VAL A 1 90 ? -17.655 4.404 1.709 1.00 54.78 90 VAL A O 1
ATOM 791 N N . GLN A 1 91 ? -19.039 5.643 0.462 1.00 49.31 91 GLN A N 1
ATOM 792 C CA . GLN A 1 91 ? -20.308 5.085 0.923 1.00 49.31 91 GLN A CA 1
ATOM 793 C C . GLN A 1 91 ? -20.469 3.563 0.716 1.00 49.31 91 GLN A C 1
ATOM 795 O O . GLN A 1 91 ? -21.120 2.933 1.547 1.00 49.31 91 GLN A O 1
ATOM 800 N N . ASN A 1 92 ? -19.859 2.962 -0.313 1.00 46.69 92 ASN A N 1
ATOM 801 C CA . ASN A 1 92 ? -19.993 1.530 -0.634 1.00 46.69 92 ASN A CA 1
ATOM 802 C C . ASN A 1 92 ? -18.943 0.633 0.043 1.00 46.69 92 ASN A C 1
ATOM 804 O O . ASN A 1 92 ? -19.130 -0.580 0.113 1.00 46.69 92 ASN A O 1
ATOM 808 N N . LEU A 1 93 ? -17.848 1.202 0.560 1.00 50.12 93 LEU A N 1
ATOM 809 C CA . LEU A 1 93 ? -16.772 0.433 1.204 1.00 50.12 93 LEU A CA 1
ATOM 810 C C . LEU A 1 93 ? -17.153 -0.064 2.609 1.00 50.12 93 LEU A C 1
ATOM 812 O O . LEU A 1 93 ? -16.534 -0.993 3.127 1.00 50.12 93 LEU A O 1
ATOM 816 N N . PHE A 1 94 ? -18.195 0.519 3.207 1.00 50.03 94 PHE A N 1
ATOM 817 C CA . PHE A 1 94 ? -18.615 0.254 4.57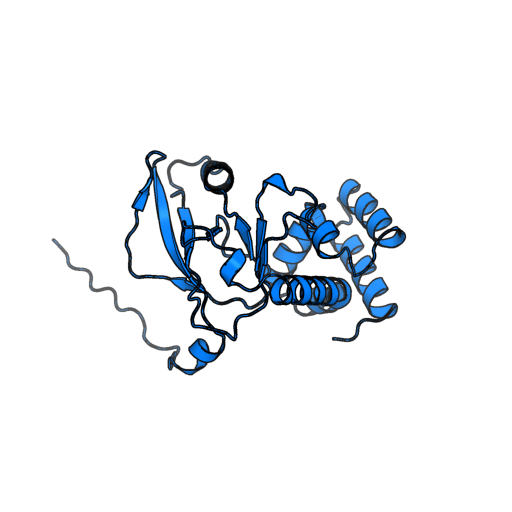8 1.00 50.03 94 PHE A CA 1
ATOM 818 C C . PHE A 1 94 ? -20.072 -0.209 4.623 1.00 50.03 94 PHE A C 1
ATOM 820 O O . PHE A 1 94 ? -20.999 0.607 4.631 1.00 50.03 94 PHE A O 1
ATOM 827 N N . GLY A 1 95 ? -20.271 -1.526 4.729 1.00 45.38 95 GLY A N 1
ATOM 828 C CA . GLY A 1 95 ? -21.517 -2.090 5.256 1.00 45.38 95 GLY A CA 1
ATOM 829 C C . GLY A 1 95 ? -21.770 -1.650 6.710 1.00 45.38 95 GLY A C 1
ATOM 830 O O . GLY A 1 95 ? -21.069 -0.801 7.253 1.00 45.38 95 GLY A O 1
ATOM 831 N N . GLN A 1 96 ? -22.759 -2.246 7.383 1.00 38.19 96 GLN A N 1
ATOM 832 C CA . GLN A 1 96 ? -23.206 -1.844 8.733 1.00 38.19 96 GLN A CA 1
ATOM 833 C C . GLN A 1 96 ? -22.120 -1.866 9.841 1.00 38.19 96 GLN A C 1
ATOM 835 O O . GLN A 1 96 ? -22.356 -1.357 10.936 1.00 38.19 96 GLN A O 1
ATOM 840 N N . ARG A 1 97 ? -20.926 -2.422 9.586 1.00 47.41 97 ARG A N 1
ATOM 841 C CA . ARG A 1 97 ? -19.769 -2.360 10.492 1.00 47.41 97 ARG A CA 1
ATOM 842 C C . ARG A 1 97 ? -18.902 -1.140 10.160 1.00 47.41 97 ARG A C 1
ATOM 844 O O . ARG A 1 97 ? -18.198 -1.112 9.158 1.00 47.41 97 ARG A O 1
ATOM 851 N N . ASN A 1 98 ? -18.948 -0.134 11.031 1.00 52.72 98 ASN A N 1
ATOM 852 C CA . ASN A 1 98 ? -18.260 1.156 10.884 1.00 52.72 98 ASN A CA 1
ATOM 853 C C . ASN A 1 98 ? -16.746 1.099 11.194 1.00 52.72 98 ASN A C 1
ATOM 855 O O . ASN A 1 98 ? -16.257 1.926 11.963 1.00 52.72 98 ASN A O 1
ATOM 859 N N . GLY A 1 99 ? -15.993 0.141 10.643 1.00 56.19 99 GLY A N 1
ATOM 860 C CA . GLY A 1 99 ? -14.554 0.062 10.911 1.00 56.19 99 GLY A CA 1
ATOM 861 C C . GLY A 1 99 ? -13.757 -0.825 9.956 1.00 56.19 99 GLY A C 1
ATOM 862 O O . GLY A 1 99 ? -14.230 -1.880 9.547 1.00 56.19 99 GLY A O 1
ATOM 863 N N . ILE A 1 100 ? -12.539 -0.392 9.632 1.00 63.09 100 ILE A N 1
ATOM 864 C CA . ILE A 1 100 ? -11.492 -1.174 8.960 1.00 63.09 100 ILE A CA 1
ATOM 865 C C . ILE A 1 100 ? -10.472 -1.624 10.002 1.00 63.09 100 ILE A C 1
ATOM 867 O O . ILE A 1 100 ? -10.061 -0.832 10.844 1.00 63.09 100 ILE A O 1
ATOM 871 N N . MET A 1 101 ? -10.027 -2.872 9.941 1.00 64.38 101 MET A N 1
ATOM 872 C CA . MET A 1 101 ? -9.098 -3.432 10.915 1.00 64.38 101 MET A CA 1
ATOM 873 C C . MET A 1 101 ? -7.665 -3.411 10.393 1.00 64.38 101 MET A C 1
ATOM 875 O O . MET A 1 101 ? -7.387 -3.755 9.245 1.00 64.38 101 MET A O 1
ATOM 879 N N . VAL A 1 102 ? -6.734 -3.009 11.250 1.00 62.22 102 VAL A N 1
ATOM 880 C CA . VAL A 1 102 ? -5.315 -2.868 10.924 1.00 62.22 102 VAL A CA 1
ATOM 881 C C . VAL A 1 102 ? -4.484 -3.581 11.959 1.00 62.22 102 VAL A C 1
ATOM 883 O O . VAL A 1 102 ? -4.646 -3.385 13.160 1.00 62.22 102 VAL A O 1
ATOM 886 N N . TYR A 1 103 ? -3.516 -4.333 11.466 1.00 54.59 103 TYR A N 1
ATOM 887 C CA . TYR A 1 103 ? -2.569 -5.049 12.303 1.00 54.59 103 TYR A CA 1
ATOM 888 C C . TYR A 1 103 ? -1.162 -4.407 12.313 1.00 54.59 103 TYR A C 1
ATOM 890 O O . TYR A 1 103 ? -0.398 -4.613 13.252 1.00 54.59 103 TYR A O 1
ATOM 898 N N . ARG A 1 104 ? -0.782 -3.580 11.318 1.00 53.84 104 ARG A N 1
ATOM 899 C CA . ARG A 1 104 ? 0.549 -2.925 11.266 1.00 53.84 104 ARG A CA 1
ATOM 900 C C . ARG A 1 104 ? 0.504 -1.477 10.776 1.00 53.84 104 ARG A C 1
ATOM 902 O O . ARG A 1 104 ? 0.642 -1.226 9.587 1.00 53.84 104 ARG A O 1
ATOM 909 N N . ALA A 1 105 ? 0.428 -0.528 11.709 1.00 51.44 105 ALA A N 1
ATOM 910 C CA . ALA A 1 105 ? 0.287 0.910 11.440 1.00 51.44 105 ALA A CA 1
ATOM 911 C C . ALA A 1 105 ? 1.570 1.659 11.001 1.00 51.44 105 ALA A C 1
ATOM 913 O O . ALA A 1 105 ? 1.531 2.868 10.807 1.00 51.44 105 ALA A O 1
ATOM 914 N N . THR A 1 106 ? 2.719 0.991 10.848 1.00 53.53 106 THR A N 1
ATOM 915 C CA . THR A 1 106 ? 4.008 1.674 10.582 1.00 53.53 106 THR A CA 1
ATOM 916 C C . THR A 1 106 ? 4.408 1.715 9.110 1.00 53.53 106 THR A C 1
ATOM 918 O O . THR A 1 106 ? 5.542 2.073 8.793 1.00 53.53 106 THR A O 1
ATOM 921 N N . LYS A 1 107 ? 3.525 1.304 8.195 1.00 64.75 107 LYS A N 1
ATOM 922 C CA . LYS A 1 107 ? 3.856 1.177 6.774 1.00 64.75 107 LYS A CA 1
ATOM 923 C C . LYS A 1 107 ? 3.419 2.416 5.985 1.00 64.75 107 LYS A C 1
ATOM 925 O O . LYS A 1 107 ? 2.307 2.890 6.190 1.00 64.75 107 LYS A O 1
ATOM 930 N N . PRO A 1 108 ? 4.270 2.927 5.080 1.00 66.38 108 PRO A N 1
ATOM 931 C CA . PRO A 1 108 ? 3.947 4.096 4.271 1.00 66.38 108 PRO A CA 1
ATOM 932 C C . PRO A 1 108 ? 2.742 3.875 3.367 1.00 66.38 108 PRO A C 1
ATOM 934 O O . PRO A 1 108 ? 1.923 4.771 3.280 1.00 66.38 108 PRO A O 1
ATOM 937 N N . PHE A 1 109 ? 2.563 2.684 2.797 1.00 74.56 109 PHE A N 1
ATOM 938 C CA . PHE A 1 109 ? 1.243 2.232 2.355 1.00 74.56 109 PHE A CA 1
ATOM 939 C C . PHE A 1 109 ? 0.670 1.322 3.431 1.00 74.56 109 PHE A C 1
ATOM 941 O O . PHE A 1 109 ? 1.325 0.365 3.855 1.00 74.56 109 PHE A O 1
ATOM 948 N N . LEU A 1 110 ? -0.534 1.635 3.895 1.00 80.12 110 LEU A N 1
ATOM 949 C CA . LEU A 1 110 ? -1.132 0.909 5.002 1.00 80.12 110 LEU A CA 1
ATOM 950 C C . LEU A 1 110 ? -2.102 -0.143 4.463 1.00 80.12 110 LEU A C 1
ATOM 952 O O . LEU A 1 110 ? -3.211 0.192 4.050 1.00 80.12 110 LEU A O 1
ATOM 956 N N . SER A 1 111 ? -1.666 -1.404 4.484 1.00 80.00 111 SER A N 1
ATOM 957 C CA . SER A 1 111 ? -2.532 -2.565 4.254 1.00 80.00 111 SER A CA 1
ATOM 958 C C . SER A 1 111 ? -3.393 -2.830 5.475 1.00 80.00 111 SER A C 1
ATOM 960 O O . SER A 1 111 ? -2.897 -2.922 6.604 1.00 80.00 111 SER A O 1
ATOM 962 N N . THR A 1 112 ? -4.685 -2.971 5.230 1.00 85.12 112 THR A N 1
ATOM 963 C CA . THR A 1 112 ? -5.714 -3.187 6.245 1.00 85.12 112 THR A CA 1
ATOM 964 C C . THR A 1 112 ? -6.747 -4.164 5.704 1.00 85.12 112 THR A C 1
ATOM 966 O O . THR A 1 112 ? -6.737 -4.454 4.517 1.00 85.12 112 THR A O 1
ATOM 969 N N . THR A 1 113 ? -7.645 -4.675 6.536 1.00 83.94 113 THR A N 1
ATOM 970 C CA . THR A 1 113 ? -8.676 -5.630 6.113 1.00 83.94 113 THR A CA 1
ATOM 971 C C . THR A 1 113 ? -10.036 -5.250 6.688 1.00 83.94 113 THR A C 1
ATOM 973 O O . THR A 1 113 ? -10.129 -4.658 7.765 1.00 83.94 113 THR A O 1
ATOM 976 N N . LYS A 1 114 ? -11.116 -5.603 5.987 1.00 82.88 114 LYS A N 1
ATOM 977 C CA . LYS A 1 114 ? -12.476 -5.565 6.556 1.00 82.88 114 LYS A CA 1
ATOM 978 C C . LYS A 1 114 ? -12.794 -6.811 7.396 1.00 82.88 114 LYS A C 1
ATOM 980 O O . LYS A 1 114 ? -13.756 -6.798 8.165 1.00 82.88 114 LYS A O 1
ATOM 985 N N . SER A 1 115 ? -12.004 -7.877 7.260 1.00 83.00 115 SER A N 1
ATOM 986 C CA . SER A 1 115 ? -12.234 -9.162 7.912 1.00 83.00 115 SER A CA 1
ATOM 987 C C . SER A 1 115 ? -11.557 -9.220 9.280 1.00 83.00 115 SER A C 1
ATOM 989 O O . SER A 1 115 ? -10.331 -9.211 9.394 1.00 83.00 115 SER A O 1
ATOM 991 N N . PHE A 1 116 ? -12.370 -9.345 10.333 1.00 79.50 116 PHE A N 1
ATOM 992 C CA . PHE A 1 116 ? -11.871 -9.572 11.693 1.00 79.50 116 PHE A CA 1
ATOM 993 C C . PHE A 1 116 ? -11.028 -10.844 11.776 1.00 79.50 116 PHE A C 1
ATOM 995 O O . PHE A 1 116 ? -9.970 -10.822 12.384 1.00 79.50 116 PHE A O 1
ATOM 1002 N N . ALA A 1 117 ? -11.445 -11.923 11.108 1.00 82.56 117 ALA A N 1
ATOM 1003 C CA . ALA A 1 117 ? -10.714 -13.188 11.125 1.00 82.56 117 ALA A CA 1
ATOM 1004 C C . ALA A 1 117 ? -9.302 -13.047 10.534 1.00 82.56 117 ALA A C 1
ATOM 1006 O O . ALA A 1 117 ? -8.341 -13.563 11.102 1.00 82.56 117 ALA A O 1
ATOM 1007 N N . VAL A 1 118 ? -9.163 -12.299 9.432 1.00 82.56 118 VAL A N 1
ATOM 1008 C CA . VAL A 1 118 ? -7.853 -11.995 8.838 1.00 82.56 118 VAL A CA 1
ATOM 1009 C C . VAL A 1 118 ? -7.031 -11.142 9.808 1.00 82.56 118 VAL A C 1
ATOM 1011 O O . VAL A 1 118 ? -5.887 -11.482 10.104 1.00 82.56 118 VAL A O 1
ATOM 1014 N N . ALA A 1 119 ? -7.613 -10.080 10.376 1.00 80.12 119 ALA A N 1
ATOM 1015 C CA . ALA A 1 119 ? -6.929 -9.225 11.347 1.00 80.12 119 ALA A CA 1
ATOM 1016 C C . ALA A 1 119 ? -6.457 -9.994 12.597 1.00 80.12 119 ALA A C 1
ATOM 1018 O O . ALA A 1 119 ? -5.318 -9.800 13.026 1.00 80.12 119 ALA A O 1
ATOM 1019 N N . SER A 1 120 ? -7.291 -10.884 13.140 1.00 77.19 120 SER A N 1
ATOM 1020 C CA . SER A 1 120 ? -6.975 -11.749 14.282 1.00 77.19 120 SER A CA 1
ATOM 1021 C C . SER A 1 120 ? -5.878 -12.751 13.964 1.00 77.19 120 SER A C 1
ATOM 1023 O O . SER A 1 120 ? -4.956 -12.891 14.762 1.00 77.19 120 SER A O 1
ATOM 1025 N N . LEU A 1 121 ? -5.912 -13.399 12.790 1.00 79.44 121 LEU A N 1
ATOM 1026 C CA . LEU A 1 121 ? -4.843 -14.308 12.366 1.00 79.44 121 LEU A CA 1
ATOM 1027 C C . LEU A 1 121 ? -3.492 -13.598 12.411 1.00 79.44 121 LEU A C 1
ATOM 1029 O O . LEU A 1 121 ? -2.528 -14.123 12.960 1.00 79.44 121 LEU A O 1
ATOM 1033 N N . PHE A 1 122 ? -3.437 -12.378 11.880 1.00 74.69 122 PHE A N 1
ATOM 1034 C CA . PHE A 1 122 ? -2.231 -11.574 11.918 1.00 74.69 122 PHE A CA 1
ATOM 1035 C C . PHE A 1 122 ? -1.861 -11.137 13.349 1.00 74.69 122 PHE A C 1
ATOM 1037 O O . PHE A 1 122 ? -0.693 -11.269 13.727 1.00 74.69 122 PHE A O 1
ATOM 1044 N N . ALA A 1 123 ? -2.823 -10.688 14.164 1.00 73.19 123 ALA A N 1
ATOM 1045 C CA . ALA A 1 123 ? -2.617 -10.304 15.567 1.00 73.19 123 ALA A CA 1
ATOM 1046 C C . ALA A 1 123 ? -2.061 -11.446 16.431 1.00 73.19 123 ALA A C 1
ATOM 1048 O O . ALA A 1 123 ? -1.170 -11.214 17.247 1.00 73.19 123 ALA A O 1
ATOM 1049 N N . ALA A 1 124 ? -2.515 -12.675 16.186 1.00 67.50 124 ALA A N 1
ATOM 1050 C CA . ALA A 1 124 ? -2.138 -13.869 16.930 1.00 67.50 124 ALA A CA 1
ATOM 1051 C C . ALA A 1 124 ? -0.704 -14.364 16.652 1.00 67.50 124 ALA A C 1
ATOM 1053 O O . ALA A 1 124 ? -0.183 -15.177 17.409 1.00 67.50 124 ALA A O 1
ATOM 1054 N N . THR A 1 125 ? -0.035 -13.882 15.595 1.00 61.44 125 THR A N 1
ATOM 1055 C CA . THR A 1 125 ? 1.289 -14.396 15.174 1.00 61.44 125 THR A CA 1
ATOM 1056 C C . THR A 1 125 ? 2.479 -14.007 16.066 1.00 61.44 125 THR A C 1
ATOM 1058 O O . THR A 1 125 ? 3.606 -14.404 15.771 1.00 61.44 125 THR A O 1
ATOM 1061 N N . SER A 1 126 ? 2.293 -13.228 17.136 1.00 56.41 126 SER A N 1
ATOM 1062 C CA . SER A 1 126 ? 3.389 -12.879 18.051 1.00 56.41 126 SER A CA 1
ATOM 1063 C C . SER A 1 126 ? 3.518 -13.898 19.188 1.00 56.41 126 SER A C 1
ATOM 1065 O O . SER A 1 126 ? 2.792 -13.820 20.177 1.00 56.41 126 SER A O 1
ATOM 1067 N N . GLU A 1 127 ? 4.468 -14.828 19.073 1.00 47.28 127 GLU A N 1
ATOM 1068 C CA . GLU A 1 127 ? 4.889 -15.678 20.191 1.00 47.28 127 GLU A CA 1
ATOM 1069 C C . GLU A 1 127 ? 5.796 -14.879 21.144 1.00 47.28 127 GLU A C 1
ATOM 1071 O O . GLU A 1 127 ? 6.905 -14.481 20.787 1.00 47.28 127 GLU A O 1
ATOM 1076 N N . GLY A 1 128 ? 5.312 -14.607 22.357 1.00 53.22 128 GLY A N 1
ATOM 1077 C CA . GLY A 1 128 ? 6.073 -13.946 23.421 1.00 53.22 128 GLY A CA 1
ATOM 1078 C C . GLY A 1 128 ? 5.160 -13.454 24.543 1.00 53.22 128 GLY A C 1
ATOM 1079 O O . GLY A 1 128 ? 4.181 -12.763 24.282 1.00 53.22 128 GLY A O 1
ATOM 1080 N N . THR A 1 129 ? 5.471 -13.797 25.795 1.00 51.84 129 THR A N 1
ATOM 1081 C CA . THR A 1 129 ? 4.619 -13.513 26.970 1.00 51.84 129 THR A CA 1
ATOM 1082 C C . THR A 1 129 ? 4.500 -12.027 27.328 1.00 51.84 129 THR A C 1
ATOM 1084 O O . THR A 1 129 ? 3.605 -11.671 28.085 1.00 51.84 129 THR A O 1
ATOM 1087 N N . ASP A 1 130 ? 5.352 -11.170 26.754 1.00 59.00 130 ASP A N 1
ATOM 1088 C CA . ASP A 1 130 ? 5.395 -9.719 27.007 1.00 59.00 130 ASP A CA 1
ATOM 1089 C C . ASP A 1 130 ? 4.860 -8.869 25.836 1.00 59.00 130 ASP A C 1
ATOM 1091 O O . ASP A 1 130 ? 5.026 -7.648 25.820 1.00 59.00 130 ASP A O 1
ATOM 1095 N N . ILE A 1 131 ? 4.239 -9.485 24.822 1.00 62.19 131 ILE A N 1
ATOM 1096 C CA . ILE A 1 131 ? 3.734 -8.765 23.646 1.00 62.19 131 ILE A CA 1
ATOM 1097 C C . ILE A 1 131 ? 2.213 -8.630 23.737 1.00 62.19 131 ILE A C 1
ATOM 1099 O O . ILE A 1 131 ? 1.479 -9.604 23.585 1.00 62.19 131 ILE A O 1
ATOM 1103 N N . THR A 1 132 ? 1.722 -7.403 23.928 1.00 65.62 132 THR A N 1
ATOM 1104 C CA . THR A 1 132 ? 0.288 -7.105 23.814 1.00 65.62 132 THR A CA 1
ATOM 1105 C C . THR A 1 132 ? -0.146 -7.196 22.354 1.00 65.62 132 THR A C 1
ATOM 1107 O O . THR A 1 132 ? 0.327 -6.434 21.507 1.00 65.62 132 THR A O 1
ATOM 1110 N N . GLN A 1 133 ? -1.085 -8.095 22.059 1.00 73.44 133 GLN A N 1
ATOM 1111 C CA . GLN A 1 133 ? -1.723 -8.176 20.748 1.00 73.44 133 GLN A CA 1
ATOM 1112 C C . GLN A 1 133 ? -2.699 -7.010 20.585 1.00 73.44 133 GLN A C 1
ATOM 1114 O O . GLN A 1 133 ? -3.600 -6.813 21.404 1.00 73.44 133 GLN A O 1
ATOM 1119 N N . VAL A 1 134 ? -2.507 -6.225 19.525 1.00 74.94 134 VAL A N 1
ATOM 1120 C CA . VAL A 1 134 ? -3.306 -5.032 19.245 1.00 74.94 134 VAL A CA 1
ATOM 1121 C C . VAL A 1 134 ? -3.891 -5.113 17.842 1.00 74.94 134 VAL A C 1
ATOM 1123 O O . VAL A 1 134 ? -3.167 -5.358 16.877 1.00 74.94 134 VAL A O 1
ATOM 1126 N N . ILE A 1 135 ? -5.186 -4.827 17.725 1.00 79.81 135 ILE A N 1
ATOM 1127 C CA . ILE A 1 135 ? -5.838 -4.511 16.455 1.00 79.81 135 ILE A CA 1
ATOM 1128 C C . ILE A 1 135 ? -6.259 -3.046 16.484 1.00 79.81 135 ILE A C 1
ATOM 1130 O O . ILE A 1 135 ? -6.948 -2.602 17.400 1.00 79.81 135 ILE A O 1
ATOM 1134 N N . PHE A 1 136 ? -5.893 -2.281 15.462 1.00 80.62 136 PHE A N 1
ATOM 1135 C CA . PHE A 1 136 ? -6.442 -0.943 15.292 1.00 80.62 136 PHE A CA 1
ATOM 1136 C C . PHE A 1 136 ? -7.727 -1.004 14.467 1.00 80.62 136 PHE A C 1
ATOM 1138 O O . PHE A 1 136 ? -7.758 -1.626 13.411 1.00 80.62 136 PHE A O 1
ATOM 1145 N N . CYS A 1 137 ? -8.779 -0.332 14.920 1.00 82.25 137 CYS A N 1
ATOM 1146 C CA . CYS A 1 137 ? -10.040 -0.186 14.201 1.00 82.25 137 CYS A CA 1
ATOM 1147 C C . CYS A 1 137 ? -10.148 1.244 13.657 1.00 82.25 137 CYS A C 1
ATOM 1149 O O . CYS A 1 137 ? -10.377 2.185 14.413 1.00 82.25 137 CYS A O 1
ATOM 1151 N N . ILE A 1 138 ? -9.954 1.426 12.352 1.00 82.56 138 ILE A N 1
ATOM 1152 C CA . ILE A 1 138 ? -10.082 2.708 11.658 1.00 82.56 138 ILE A CA 1
ATOM 1153 C C . ILE A 1 138 ? -11.548 2.978 11.346 1.00 82.56 138 ILE A C 1
ATOM 1155 O O . ILE A 1 138 ? -12.163 2.304 10.522 1.00 82.56 138 ILE A O 1
ATOM 1159 N N . LYS A 1 139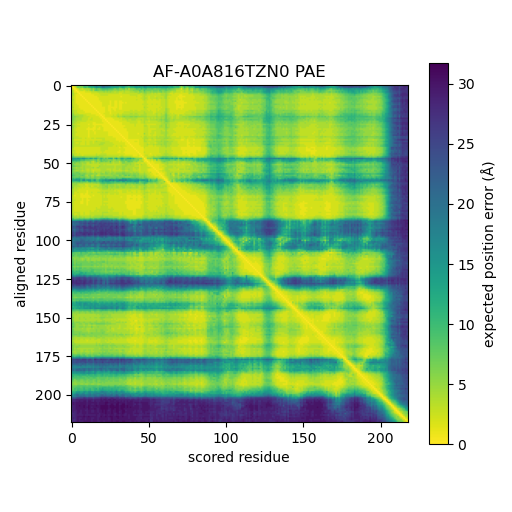 ? -12.071 4.044 11.938 1.00 82.00 139 LYS A N 1
ATOM 1160 C CA . LYS A 1 139 ? -13.333 4.674 11.560 1.00 82.00 139 LYS A CA 1
ATOM 1161 C C . LYS A 1 139 ? -13.061 5.720 10.481 1.00 82.00 139 LYS A C 1
ATOM 1163 O O . LYS A 1 139 ? -12.105 6.487 10.587 1.00 82.00 139 LYS A O 1
ATOM 1168 N N . ILE A 1 140 ? -13.907 5.772 9.461 1.00 79.62 140 ILE A N 1
ATOM 1169 C CA . ILE A 1 140 ? -13.854 6.824 8.442 1.00 79.62 140 ILE A CA 1
ATOM 1170 C C . ILE A 1 140 ? -15.053 7.737 8.643 1.00 79.62 140 ILE A C 1
ATOM 1172 O O . ILE A 1 140 ? -16.195 7.273 8.631 1.00 79.62 140 ILE A O 1
ATOM 1176 N N . ASP A 1 141 ? -14.783 9.026 8.844 1.00 75.00 141 ASP A N 1
ATOM 1177 C CA . ASP A 1 141 ? -15.830 10.037 8.846 1.00 75.00 141 ASP A CA 1
ATOM 1178 C C . ASP A 1 141 ? -16.296 10.273 7.406 1.00 75.00 141 ASP A C 1
ATOM 1180 O O . ASP A 1 141 ? -15.531 10.716 6.552 1.00 75.00 141 ASP A O 1
ATOM 1184 N N . ARG A 1 142 ? -17.560 9.940 7.132 1.00 70.94 142 ARG A N 1
ATOM 1185 C CA . ARG A 1 142 ? -18.156 10.044 5.794 1.00 70.94 142 ARG A CA 1
ATOM 1186 C C . ARG A 1 142 ? -18.473 11.489 5.398 1.00 70.94 142 ARG A C 1
ATOM 1188 O O . ARG A 1 142 ? -18.872 11.708 4.260 1.00 70.94 142 ARG A O 1
ATOM 1195 N N . LEU A 1 143 ? -18.347 12.441 6.326 1.00 70.81 143 LEU A N 1
ATOM 1196 C CA . LEU A 1 143 ? -18.557 13.869 6.077 1.00 70.81 143 LEU A CA 1
ATOM 1197 C C . LEU A 1 143 ? -17.295 14.577 5.570 1.00 70.81 143 LEU A C 1
ATOM 1199 O O . LEU A 1 143 ? -17.374 15.710 5.102 1.00 70.81 143 LEU A O 1
ATOM 1203 N N . CYS A 1 144 ? -16.136 13.932 5.677 1.00 70.56 144 CYS A N 1
ATOM 1204 C CA . CYS A 1 144 ? -14.887 14.438 5.132 1.00 70.56 144 CYS A CA 1
ATOM 1205 C C . CYS A 1 144 ? -14.726 13.995 3.675 1.00 70.56 144 CYS A C 1
ATOM 1207 O O . CYS A 1 144 ? -15.024 12.855 3.317 1.00 70.56 144 CYS A O 1
ATOM 1209 N N . GLU A 1 145 ? -14.204 14.892 2.843 1.00 73.44 145 GLU A N 1
ATOM 1210 C CA . GLU A 1 145 ? -14.101 14.675 1.395 1.00 73.44 145 GLU A CA 1
ATOM 1211 C C . GLU A 1 145 ? -12.642 14.672 0.919 1.00 73.44 145 GLU A C 1
ATOM 1213 O O . GLU A 1 145 ? -12.319 14.067 -0.103 1.00 73.44 145 GLU A O 1
ATOM 1218 N N . ASN A 1 146 ? -11.725 15.278 1.684 1.00 82.44 146 ASN A N 1
ATOM 1219 C CA . ASN A 1 146 ? -10.343 15.510 1.261 1.00 82.44 146 ASN A CA 1
ATOM 1220 C C . ASN A 1 146 ? -9.352 14.526 1.890 1.00 82.44 146 ASN A C 1
ATOM 1222 O O . ASN A 1 146 ? -8.314 14.916 2.437 1.00 82.44 146 ASN A O 1
ATOM 1226 N N . PHE A 1 147 ? -9.660 13.235 1.819 1.00 84.31 147 PHE A N 1
ATOM 1227 C CA . PHE A 1 147 ? -8.727 12.194 2.231 1.00 84.31 147 PHE A CA 1
ATOM 1228 C C . PHE A 1 147 ? -7.661 11.921 1.171 1.00 84.31 147 PHE A C 1
ATOM 1230 O O . PHE A 1 147 ? -7.846 12.143 -0.027 1.00 84.31 147 PHE A O 1
ATOM 1237 N N . ARG A 1 148 ? -6.526 11.378 1.621 1.00 87.56 148 ARG A N 1
ATOM 1238 C CA . ARG A 1 148 ? -5.612 10.682 0.712 1.00 87.56 148 ARG A CA 1
ATOM 1239 C C . ARG A 1 148 ? -6.318 9.442 0.144 1.00 87.56 148 ARG A C 1
ATOM 1241 O O . ARG A 1 148 ? -7.089 8.831 0.882 1.00 87.56 148 ARG A O 1
ATOM 1248 N N . PRO A 1 149 ? -6.057 9.049 -1.116 1.00 89.56 149 PRO A N 1
ATOM 1249 C CA . PRO A 1 149 ? -6.712 7.895 -1.725 1.00 89.56 149 PRO A CA 1
ATOM 1250 C C . PRO A 1 149 ? -6.569 6.620 -0.893 1.00 89.56 149 PRO A C 1
ATOM 1252 O O . PRO A 1 149 ? -5.485 6.314 -0.386 1.00 89.56 149 PRO A O 1
ATOM 1255 N N . PHE A 1 150 ? -7.653 5.862 -0.796 1.00 89.31 150 PHE A N 1
ATOM 1256 C CA . PHE A 1 150 ? -7.677 4.507 -0.256 1.00 89.31 150 PHE A CA 1
ATOM 1257 C C . PHE A 1 150 ? -8.760 3.703 -0.973 1.00 89.31 150 PHE A C 1
ATOM 1259 O O . PHE A 1 150 ? -9.728 4.277 -1.452 1.00 89.31 150 PHE A O 1
ATOM 1266 N N . ALA A 1 151 ? -8.644 2.384 -1.065 1.00 88.75 151 ALA A N 1
ATOM 1267 C CA . ALA A 1 151 ? -9.694 1.580 -1.691 1.00 88.75 151 ALA A CA 1
ATOM 1268 C C . ALA A 1 151 ? -9.695 0.152 -1.161 1.00 88.75 151 ALA A C 1
ATOM 1270 O O . ALA A 1 151 ? -8.646 -0.361 -0.774 1.00 88.75 151 ALA A O 1
ATOM 1271 N N . CYS A 1 152 ? -10.862 -0.499 -1.189 1.00 87.94 152 CYS A N 1
ATOM 1272 C CA . CYS A 1 152 ? -10.900 -1.956 -1.149 1.00 87.94 152 CYS A CA 1
ATOM 1273 C C . CYS A 1 152 ? -10.375 -2.474 -2.482 1.00 87.94 152 CYS A C 1
ATOM 1275 O O . CYS A 1 152 ? -10.914 -2.135 -3.536 1.00 87.94 152 CYS A O 1
ATOM 1277 N N . ILE A 1 153 ? -9.317 -3.272 -2.421 1.00 89.94 153 ILE A N 1
ATOM 1278 C CA . ILE A 1 153 ? -8.605 -3.743 -3.603 1.00 89.94 153 ILE A CA 1
ATOM 1279 C C . ILE A 1 153 ? -8.903 -5.203 -3.933 1.00 89.94 153 ILE A C 1
ATOM 1281 O O . ILE A 1 153 ? -8.304 -5.735 -4.852 1.00 89.94 153 ILE A O 1
ATOM 1285 N N . SER A 1 154 ? -9.861 -5.858 -3.269 1.00 88.06 154 SER A N 1
ATOM 1286 C CA . SER A 1 154 ? -10.174 -7.279 -3.502 1.00 88.06 154 SER A CA 1
ATOM 1287 C C . SER A 1 154 ? -10.436 -7.655 -4.963 1.00 88.06 154 SER A C 1
ATOM 1289 O O . SER A 1 154 ? -10.214 -8.795 -5.338 1.00 88.06 154 SER A O 1
ATOM 1291 N N . GLN A 1 155 ? -10.918 -6.729 -5.796 1.00 88.69 155 GLN A N 1
ATOM 1292 C CA . GLN A 1 155 ? -11.184 -7.009 -7.214 1.00 88.69 155 GLN A CA 1
ATOM 1293 C C . GLN A 1 155 ? -9.924 -7.008 -8.091 1.00 88.69 155 GLN A C 1
ATOM 1295 O O . GLN A 1 155 ? -9.957 -7.553 -9.190 1.00 88.69 155 GLN A O 1
ATOM 1300 N N . THR A 1 156 ? -8.841 -6.380 -7.634 1.00 89.50 156 THR A N 1
ATOM 1301 C CA . THR A 1 156 ? -7.590 -6.206 -8.391 1.00 89.50 156 THR A CA 1
ATOM 1302 C C . THR A 1 156 ? -6.372 -6.780 -7.671 1.00 89.50 156 THR A C 1
ATOM 1304 O O . THR A 1 156 ? -5.315 -6.932 -8.277 1.00 89.50 156 THR A O 1
ATOM 1307 N N . ALA A 1 157 ? -6.495 -7.099 -6.385 1.00 88.12 157 ALA A N 1
ATOM 1308 C CA . ALA A 1 157 ? -5.448 -7.699 -5.585 1.00 88.12 157 ALA A CA 1
ATOM 1309 C C . ALA A 1 157 ? -5.220 -9.161 -5.972 1.00 88.12 157 ALA A C 1
ATOM 1311 O O . ALA A 1 157 ? -6.125 -9.864 -6.415 1.00 88.12 157 ALA A O 1
ATOM 1312 N N . PHE A 1 158 ? -4.003 -9.635 -5.733 1.00 89.31 158 PHE A N 1
ATOM 1313 C CA . PHE A 1 158 ? -3.638 -11.031 -5.947 1.00 89.31 158 PHE A CA 1
ATOM 1314 C C . PHE A 1 158 ? -4.306 -11.998 -4.968 1.00 89.31 158 PHE A C 1
ATOM 1316 O O . PHE A 1 158 ? -4.526 -13.154 -5.320 1.00 89.31 158 PHE A O 1
ATOM 1323 N N . ILE A 1 159 ? -4.636 -11.529 -3.758 1.00 86.75 159 ILE A N 1
ATOM 1324 C CA . ILE A 1 159 ? -5.326 -12.311 -2.723 1.00 86.75 159 ILE A CA 1
ATOM 1325 C C . ILE A 1 159 ? -6.647 -11.607 -2.360 1.00 86.75 159 ILE A C 1
ATOM 1327 O O . ILE A 1 159 ? -6.714 -10.881 -1.363 1.00 86.75 159 ILE A O 1
ATOM 1331 N N . PRO A 1 160 ? -7.707 -11.757 -3.177 1.00 86.69 160 PRO A N 1
ATOM 1332 C CA . PRO A 1 160 ? -9.007 -11.123 -2.945 1.00 86.69 160 PRO A CA 1
ATOM 1333 C C . PRO A 1 160 ? -9.614 -11.399 -1.563 1.00 86.69 160 PRO A C 1
ATOM 1335 O O . PRO A 1 160 ? -10.301 -10.535 -1.004 1.00 86.69 160 PRO A O 1
ATOM 1338 N N . GLU A 1 161 ? -9.358 -12.594 -1.023 1.00 87.44 161 GLU A N 1
ATOM 1339 C CA . GLU A 1 161 ? -9.917 -13.127 0.222 1.00 87.44 161 GLU A CA 1
ATOM 1340 C C . GLU A 1 161 ? -9.450 -12.372 1.469 1.00 87.44 161 GLU A C 1
ATOM 1342 O O . GLU A 1 161 ? -10.119 -12.432 2.502 1.00 87.44 161 GLU A O 1
ATOM 1347 N N . GLU A 1 162 ? -8.343 -11.624 1.390 1.00 84.25 162 GLU A N 1
ATOM 1348 C CA . GLU A 1 162 ? -7.886 -10.785 2.503 1.00 84.25 162 GLU A CA 1
ATOM 1349 C C . GLU A 1 162 ? -8.807 -9.587 2.754 1.00 84.25 162 GLU A C 1
ATOM 1351 O O . GLU A 1 162 ? -8.672 -8.916 3.778 1.00 84.25 162 GLU A O 1
ATOM 1356 N N . GLU A 1 163 ? -9.752 -9.309 1.849 1.00 86.25 163 GLU A N 1
ATOM 1357 C CA . GLU A 1 163 ? -10.616 -8.130 1.916 1.00 86.25 163 GLU A CA 1
ATOM 1358 C C . GLU A 1 163 ? -9.813 -6.838 2.136 1.00 86.25 163 GLU A C 1
ATOM 1360 O O . GLU A 1 163 ? -10.205 -5.968 2.926 1.00 86.25 163 GLU A O 1
ATOM 1365 N N . GLU A 1 164 ? -8.658 -6.751 1.465 1.00 86.75 164 GLU A N 1
ATOM 1366 C CA . GLU A 1 164 ? -7.676 -5.707 1.717 1.00 86.75 164 GLU A CA 1
ATOM 1367 C C . GLU A 1 164 ? -8.258 -4.332 1.371 1.00 86.75 164 GLU A C 1
ATOM 1369 O O . GLU A 1 164 ? -8.809 -4.107 0.287 1.00 86.75 164 GLU A O 1
ATOM 1374 N N . VAL A 1 165 ? -8.119 -3.397 2.308 1.00 87.94 165 VAL A N 1
ATOM 1375 C CA . VAL A 1 165 ? -8.256 -1.965 2.063 1.00 87.94 165 VAL A CA 1
ATOM 1376 C C . VAL A 1 165 ? -6.865 -1.352 2.139 1.00 87.94 165 VAL A C 1
ATOM 1378 O O . VAL A 1 165 ? -6.204 -1.394 3.179 1.00 87.94 165 VAL A O 1
ATOM 1381 N N . LEU A 1 166 ? -6.404 -0.791 1.027 1.00 89.44 166 LEU A N 1
ATOM 1382 C CA . LEU A 1 166 ? -5.081 -0.192 0.925 1.00 89.44 166 LEU A CA 1
ATOM 1383 C C . LEU A 1 166 ? -5.201 1.325 1.042 1.00 89.44 166 LEU A C 1
ATOM 1385 O O . LEU A 1 166 ? -5.891 1.954 0.241 1.00 89.44 166 LEU A O 1
ATOM 1389 N N . PHE A 1 167 ? -4.515 1.920 2.016 1.00 88.94 167 PHE A N 1
ATOM 1390 C CA . PHE A 1 167 ? -4.392 3.374 2.129 1.00 88.94 167 PHE A CA 1
ATOM 1391 C C . PHE A 1 167 ? -3.085 3.851 1.504 1.00 88.94 167 PHE A C 1
ATOM 1393 O O . PHE A 1 167 ? -2.014 3.288 1.755 1.00 88.94 167 PHE A O 1
ATOM 1400 N N . SER A 1 168 ? -3.167 4.926 0.720 1.00 89.38 168 SER A N 1
ATOM 1401 C CA . SER A 1 168 ? -1.997 5.542 0.099 1.00 89.38 168 SER A CA 1
ATOM 1402 C C . SER A 1 168 ? -1.075 6.216 1.114 1.00 89.38 168 SER A C 1
ATOM 1404 O O . SER A 1 168 ? -1.460 6.563 2.239 1.00 89.38 168 SER A O 1
ATOM 1406 N N . MET A 1 169 ? 0.160 6.453 0.669 1.00 83.94 169 MET A N 1
ATOM 1407 C CA . MET A 1 169 ? 1.159 7.168 1.447 1.00 83.94 169 MET A CA 1
ATOM 1408 C C . MET A 1 169 ? 0.709 8.559 1.886 1.00 83.94 169 MET A C 1
ATOM 1410 O O . MET A 1 169 ? 0.190 9.354 1.104 1.00 83.94 169 MET A O 1
ATOM 1414 N N . GLY A 1 170 ? 0.961 8.857 3.163 1.00 80.94 170 GLY A N 1
ATOM 1415 C CA . GLY A 1 170 ? 0.590 10.124 3.791 1.00 80.94 170 GLY A CA 1
ATOM 1416 C C . GLY A 1 170 ? -0.846 10.168 4.316 1.00 80.94 170 GLY A C 1
ATOM 1417 O O . GLY A 1 170 ? -1.306 11.251 4.673 1.00 80.94 170 GLY A O 1
ATOM 1418 N N . SER A 1 171 ? -1.553 9.033 4.355 1.00 85.69 171 SER A N 1
ATOM 1419 C CA . SER A 1 171 ? -2.826 8.911 5.075 1.00 85.69 171 SER A CA 1
ATOM 1420 C C . SER A 1 171 ? -2.619 9.157 6.571 1.00 85.69 171 SER A C 1
ATOM 1422 O O . SER A 1 171 ? -1.645 8.680 7.156 1.00 85.69 171 SER A O 1
ATOM 1424 N N . LEU A 1 172 ? -3.522 9.922 7.185 1.00 85.00 172 LEU A N 1
ATOM 1425 C CA . LEU A 1 172 ? -3.395 10.377 8.567 1.00 85.00 172 LEU A CA 1
ATOM 1426 C C . LEU A 1 172 ? -4.478 9.763 9.438 1.00 85.00 172 LEU A C 1
ATOM 1428 O O . LEU A 1 172 ? -5.648 9.739 9.062 1.00 85.00 172 LEU A O 1
ATOM 1432 N N . PHE A 1 173 ? -4.088 9.327 10.631 1.00 84.94 173 PHE A N 1
ATOM 1433 C CA . PHE A 1 173 ? -4.989 8.686 11.575 1.00 84.94 173 PHE A CA 1
ATOM 1434 C C . PHE A 1 173 ? -4.865 9.338 12.947 1.00 84.94 173 PHE A C 1
ATOM 1436 O O . PHE A 1 173 ? -3.766 9.477 13.483 1.00 84.94 173 PHE A O 1
ATOM 1443 N N . ARG A 1 174 ? -6.001 9.717 13.529 1.00 85.19 174 ARG A N 1
ATOM 1444 C CA . ARG A 1 174 ? -6.092 10.182 14.912 1.00 85.19 174 ARG A CA 1
ATOM 1445 C C . ARG A 1 174 ? -6.417 9.002 15.820 1.00 85.19 174 ARG A C 1
ATOM 1447 O O . ARG A 1 174 ? -7.414 8.320 15.592 1.00 85.19 174 ARG A O 1
ATOM 1454 N N . VAL A 1 175 ? -5.611 8.792 16.859 1.00 83.44 175 VAL A N 1
ATOM 1455 C CA . VAL A 1 175 ? -5.927 7.842 17.935 1.00 83.44 175 VAL A CA 1
ATOM 1456 C C . VAL A 1 175 ? -7.079 8.400 18.762 1.00 83.44 175 VAL A C 1
ATOM 1458 O O . VAL A 1 175 ? -7.028 9.551 19.195 1.00 83.44 175 VAL A O 1
ATOM 1461 N N . GLN A 1 176 ? -8.123 7.602 18.957 1.00 82.12 176 GLN A N 1
ATOM 1462 C CA . GLN A 1 176 ? -9.251 7.983 19.798 1.00 82.12 176 GLN A CA 1
ATOM 1463 C C . GLN A 1 176 ? -8.935 7.731 21.281 1.00 82.12 176 GLN A C 1
ATOM 1465 O O . GLN A 1 176 ? -8.155 6.825 21.587 1.00 82.12 176 GLN A O 1
ATOM 1470 N N . PRO A 1 177 ? -9.525 8.513 22.207 1.00 72.75 177 PRO A N 1
ATOM 1471 C CA . PRO A 1 177 ? -9.384 8.283 23.643 1.00 7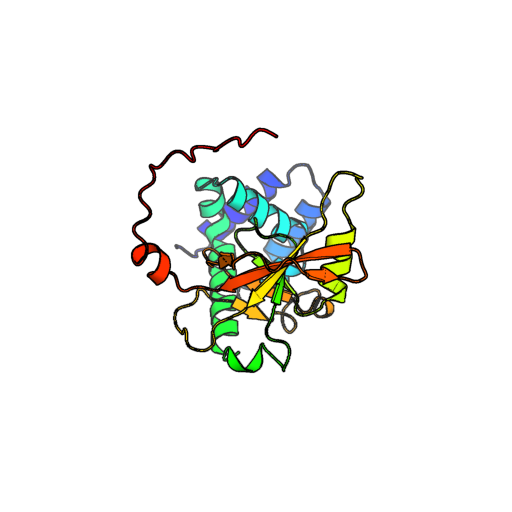2.75 177 PRO A CA 1
ATOM 1472 C C . PRO A 1 177 ? -9.711 6.832 24.029 1.00 72.75 177 PRO A C 1
ATOM 1474 O O . PRO A 1 177 ? -10.590 6.209 23.436 1.00 72.75 177 PRO A O 1
ATOM 1477 N N . PHE A 1 178 ? -8.959 6.301 24.997 1.00 60.69 178 PHE A N 1
ATOM 1478 C CA . PHE A 1 178 ? -8.853 4.875 25.314 1.00 60.69 178 PHE A CA 1
ATOM 1479 C C . PHE A 1 178 ? -10.183 4.218 25.714 1.00 60.69 178 PHE A C 1
ATOM 1481 O O . PHE A 1 178 ? -10.549 4.176 26.884 1.00 60.69 178 PHE A O 1
ATOM 1488 N N . GLU A 1 179 ? -10.848 3.607 24.741 1.00 57.72 179 GLU A N 1
ATOM 1489 C CA . GLU A 1 179 ? -11.771 2.493 24.954 1.00 57.72 179 GLU A CA 1
ATOM 1490 C C . GLU A 1 179 ? -11.089 1.236 24.413 1.00 57.72 179 GLU A C 1
ATOM 1492 O O . GLU A 1 179 ? -11.365 0.791 23.298 1.00 57.72 179 GLU A O 1
ATOM 1497 N N . THR A 1 180 ? -10.114 0.707 25.158 1.00 58.03 180 THR A N 1
ATOM 1498 C CA . THR A 1 180 ? -9.515 -0.582 24.806 1.00 58.03 180 THR A CA 1
ATOM 1499 C C . THR A 1 180 ? -10.561 -1.659 25.040 1.00 58.03 180 THR A C 1
ATOM 1501 O O . THR A 1 180 ? -10.880 -1.987 26.182 1.00 58.03 180 THR A O 1
ATOM 1504 N N . LEU A 1 181 ? -11.105 -2.208 23.959 1.00 63.19 181 LEU A N 1
ATOM 1505 C CA . LEU A 1 181 ? -11.940 -3.398 24.040 1.00 63.19 181 LEU A CA 1
ATOM 1506 C C . LEU A 1 181 ? -11.019 -4.613 24.019 1.00 63.19 181 LEU A C 1
ATOM 1508 O O . LEU A 1 181 ? -10.192 -4.741 23.117 1.00 63.19 181 LEU A O 1
ATOM 1512 N N . ILE A 1 182 ? -11.152 -5.482 25.016 1.00 64.88 182 ILE A N 1
ATOM 1513 C CA . ILE A 1 182 ? -10.522 -6.800 25.006 1.00 64.88 182 ILE A CA 1
ATOM 1514 C C . ILE A 1 182 ? -11.523 -7.743 24.345 1.00 64.88 182 ILE A C 1
ATOM 1516 O O . ILE A 1 182 ? -12.657 -7.879 24.805 1.00 64.88 182 ILE A O 1
ATOM 1520 N N . THR A 1 183 ? -11.129 -8.334 23.223 1.00 67.44 183 THR A N 1
ATOM 1521 C CA . THR A 1 183 ? -11.936 -9.356 22.540 1.00 67.44 183 THR A CA 1
ATOM 1522 C C . THR A 1 183 ? -11.914 -10.671 23.323 1.00 67.44 183 THR A C 1
ATOM 1524 O O . THR A 1 183 ? -11.080 -10.857 24.209 1.00 67.44 183 THR A O 1
ATOM 1527 N N . GLU A 1 184 ? -12.789 -11.619 22.979 1.00 68.56 184 GLU A N 1
ATOM 1528 C CA . GLU A 1 184 ? -12.763 -12.978 23.555 1.00 68.56 184 GLU A CA 1
ATOM 1529 C C . GLU A 1 184 ? -11.396 -13.671 23.369 1.00 68.56 184 GLU A C 1
ATOM 1531 O O . GLU A 1 184 ? -11.015 -14.528 24.159 1.00 68.56 184 GLU A O 1
ATOM 1536 N N . GLU A 1 185 ? -10.625 -13.235 22.370 1.00 66.56 185 GLU A N 1
ATOM 1537 C CA . GLU A 1 185 ? -9.282 -13.713 22.029 1.00 66.56 185 GLU A CA 1
ATOM 1538 C C . GLU A 1 185 ? -8.161 -12.989 22.812 1.00 66.56 185 GLU A C 1
ATOM 1540 O O . GLU A 1 185 ? -6.985 -13.166 22.512 1.00 66.56 185 GLU A O 1
ATOM 1545 N N . ASN A 1 186 ? -8.497 -12.166 23.815 1.00 72.88 186 ASN A N 1
ATOM 1546 C CA . ASN A 1 186 ? -7.564 -11.329 24.589 1.00 72.88 186 ASN A CA 1
ATOM 1547 C C . ASN A 1 186 ? -6.782 -10.296 23.746 1.00 72.88 186 ASN A C 1
ATOM 1549 O O . ASN A 1 186 ? -5.702 -9.837 24.123 1.00 72.88 186 ASN A O 1
ATOM 1553 N N . ILE A 1 187 ? -7.341 -9.899 22.602 1.00 73.88 187 ILE A N 1
ATOM 1554 C CA . ILE A 1 187 ? -6.744 -8.889 21.724 1.00 73.88 187 ILE A CA 1
ATOM 1555 C C . ILE A 1 187 ? -7.283 -7.511 22.102 1.00 73.88 187 ILE A C 1
ATOM 1557 O O . ILE A 1 187 ? -8.500 -7.317 22.156 1.00 73.88 187 ILE A O 1
ATOM 1561 N N . SER A 1 188 ? -6.380 -6.555 22.325 1.00 77.56 188 SER A N 1
ATOM 1562 C CA . SER A 1 188 ? -6.716 -5.155 22.594 1.00 77.56 188 SER A CA 1
ATOM 1563 C C . SER A 1 188 ? -7.095 -4.425 21.307 1.00 77.56 188 SER A C 1
ATOM 1565 O O . SER A 1 188 ? -6.336 -4.435 20.339 1.00 77.56 188 SER A O 1
ATOM 1567 N N . VAL A 1 189 ? -8.235 -3.737 21.294 1.00 77.38 189 VAL A N 1
ATOM 1568 C CA . VAL A 1 189 ? -8.667 -2.930 20.145 1.00 77.38 189 VAL A CA 1
ATOM 1569 C C . VAL A 1 189 ? -8.417 -1.447 20.399 1.00 77.38 189 VAL A C 1
ATOM 1571 O O . VAL A 1 189 ? -8.929 -0.890 21.366 1.00 77.38 189 VAL A O 1
ATOM 1574 N N . ILE A 1 190 ? -7.672 -0.789 19.507 1.00 79.25 190 ILE A N 1
ATOM 1575 C CA . ILE A 1 190 ? -7.440 0.663 19.536 1.00 79.25 190 ILE A CA 1
ATOM 1576 C C . ILE A 1 190 ? -8.237 1.325 18.416 1.00 79.25 190 ILE A C 1
ATOM 1578 O O . ILE A 1 190 ? -8.028 1.048 17.238 1.00 79.25 190 ILE A O 1
ATOM 1582 N N . ASN A 1 191 ? -9.131 2.247 18.762 1.00 82.44 191 ASN A N 1
ATOM 1583 C CA . ASN A 1 191 ? -9.896 2.989 17.766 1.00 82.44 191 ASN A CA 1
ATOM 1584 C C . ASN A 1 191 ? -9.059 4.122 17.152 1.00 82.44 191 ASN A C 1
ATOM 1586 O O . ASN A 1 191 ? -8.466 4.940 17.856 1.00 82.44 191 ASN A O 1
ATOM 1590 N N . LEU A 1 192 ? -9.058 4.191 15.825 1.00 83.56 192 LEU A N 1
ATOM 1591 C CA . LEU A 1 192 ? -8.475 5.260 15.027 1.00 83.56 192 LEU A CA 1
ATOM 1592 C C . LEU A 1 192 ? -9.573 5.956 14.221 1.00 83.56 192 LEU A C 1
ATOM 1594 O O . LEU A 1 192 ? -10.606 5.365 13.912 1.00 83.56 192 LEU A O 1
ATOM 1598 N N . THR A 1 193 ? -9.334 7.196 13.816 1.00 85.19 193 THR A N 1
ATOM 1599 C CA . THR A 1 193 ? -10.155 7.883 12.814 1.00 85.19 193 THR A CA 1
ATOM 1600 C C . THR A 1 193 ? -9.271 8.369 11.681 1.00 85.19 193 THR A C 1
ATOM 1602 O O . THR A 1 193 ? -8.255 9.004 11.953 1.00 85.19 193 THR A O 1
ATOM 1605 N N . LEU A 1 194 ? -9.632 8.060 10.432 1.00 85.44 194 LEU A N 1
ATOM 1606 C CA . LEU A 1 194 ? -8.986 8.659 9.263 1.00 85.44 194 LEU A CA 1
ATOM 1607 C C . LEU A 1 194 ? -9.313 10.153 9.239 1.00 85.44 194 LEU A C 1
ATOM 1609 O O . LEU A 1 194 ? -10.477 10.529 9.370 1.00 85.44 194 LEU A O 1
ATOM 1613 N N . VAL A 1 195 ? -8.296 10.990 9.065 1.00 85.38 195 VAL A N 1
ATOM 1614 C CA . VAL A 1 195 ? -8.447 12.446 9.085 1.00 85.38 195 VAL A CA 1
ATOM 1615 C C . VAL A 1 195 ? -7.875 13.102 7.835 1.00 85.38 195 VAL A C 1
ATOM 1617 O O . VAL A 1 195 ? -6.970 12.577 7.183 1.00 85.38 195 VAL A O 1
ATOM 1620 N N . GLU A 1 196 ? -8.414 14.269 7.490 1.00 86.06 196 GLU A N 1
ATOM 1621 C CA . GLU A 1 196 ? -7.920 15.062 6.369 1.00 86.06 196 GLU A CA 1
ATOM 1622 C C . GLU A 1 196 ? -6.537 15.671 6.669 1.00 86.06 196 GLU A C 1
ATOM 1624 O O . GLU A 1 196 ? -6.259 16.058 7.809 1.00 86.06 196 GLU A O 1
ATOM 1629 N N . PRO A 1 197 ? -5.691 15.897 5.645 1.00 81.50 197 PRO A N 1
ATOM 1630 C CA . PRO A 1 197 ? -4.430 16.626 5.800 1.00 81.50 197 PRO A CA 1
ATOM 1631 C C . PRO A 1 197 ? -4.584 18.020 6.421 1.00 81.50 197 PRO A C 1
ATOM 1633 O O . PRO A 1 197 ? -3.670 18.493 7.096 1.00 81.50 197 PRO A O 1
ATOM 1636 N N . SER A 1 198 ? -5.742 18.666 6.225 1.00 79.19 198 SER A N 1
ATOM 1637 C CA . SER A 1 198 ? -6.054 19.988 6.783 1.00 79.19 198 SER A CA 1
ATOM 1638 C C . SER A 1 198 ? -6.059 20.013 8.314 1.00 79.19 198 SER A C 1
ATOM 1640 O O . SER A 1 198 ? -5.920 21.072 8.918 1.00 79.19 198 SER A O 1
ATOM 1642 N N . GLU A 1 199 ? -6.199 18.867 8.976 1.00 73.81 199 GLU A N 1
ATOM 1643 C CA . GLU A 1 199 ? -6.159 18.817 10.433 1.00 73.81 199 GLU A CA 1
ATOM 1644 C C . GLU A 1 199 ? -4.760 19.018 11.022 1.00 73.81 199 GLU A C 1
ATOM 1646 O O . GLU A 1 199 ? -4.646 19.491 12.153 1.00 73.81 199 GLU A O 1
ATOM 1651 N N . LEU A 1 200 ? -3.696 18.736 10.259 1.00 67.56 200 LEU A N 1
ATOM 1652 C CA . LEU A 1 200 ? -2.320 18.988 10.706 1.00 67.56 200 LEU A CA 1
ATOM 1653 C C . LEU A 1 200 ? -2.047 20.475 10.936 1.00 67.56 200 LEU A C 1
ATOM 1655 O O . LEU A 1 200 ? -1.197 20.819 11.749 1.00 67.56 200 LEU A O 1
ATOM 1659 N N . THR A 1 201 ? -2.756 21.355 10.227 1.00 63.28 201 THR A N 1
ATOM 1660 C CA . THR A 1 201 ? -2.598 22.810 10.342 1.00 63.28 201 THR A CA 1
ATOM 1661 C C . THR A 1 201 ? -3.584 23.440 11.323 1.00 63.28 201 THR A C 1
ATOM 1663 O O . THR A 1 201 ? -3.356 24.558 11.775 1.00 63.28 201 THR A O 1
ATOM 1666 N N . LYS A 1 202 ? -4.668 22.736 11.679 1.00 59.69 202 LYS A N 1
ATOM 1667 C CA . LYS A 1 202 ? -5.679 23.205 12.645 1.00 59.69 202 LYS A CA 1
ATOM 1668 C C . LYS A 1 202 ? -5.214 23.063 14.097 1.00 59.69 202 LYS A C 1
ATOM 1670 O O . LYS A 1 202 ? -5.641 23.840 14.947 1.00 59.69 202 LYS A O 1
ATOM 1675 N N . ASN A 1 203 ? -4.309 22.124 14.372 1.00 47.75 203 ASN A N 1
ATOM 1676 C CA . ASN A 1 203 ? -3.682 21.963 15.678 1.00 47.75 203 ASN A CA 1
ATOM 1677 C C . ASN A 1 203 ? -2.274 22.569 15.650 1.00 47.75 203 ASN A C 1
ATOM 1679 O O . ASN A 1 203 ? -1.370 22.002 15.043 1.00 47.75 203 ASN A O 1
ATOM 1683 N N . ASN A 1 204 ? -2.074 23.703 16.331 1.00 35.25 204 ASN A N 1
ATOM 1684 C CA . ASN A 1 204 ? -0.750 24.235 16.673 1.00 35.25 204 ASN A CA 1
ATOM 1685 C C . ASN A 1 204 ? 0.031 23.200 17.508 1.00 35.25 204 ASN A C 1
ATOM 1687 O O . ASN A 1 204 ? 0.068 23.277 18.736 1.00 35.25 204 ASN A O 1
ATOM 1691 N N . PHE A 1 205 ? 0.663 22.224 16.859 1.00 36.97 205 PHE A N 1
ATOM 1692 C CA . PHE A 1 205 ? 1.654 21.365 17.491 1.00 36.97 205 PHE A CA 1
ATOM 1693 C C . PHE A 1 205 ? 2.941 22.172 17.665 1.00 36.97 205 PHE A C 1
ATOM 1695 O O . PHE A 1 205 ? 3.858 22.122 16.849 1.00 36.97 205 PHE A O 1
ATOM 1702 N N . PHE A 1 206 ? 3.011 22.932 18.757 1.00 29.69 206 PHE A N 1
ATOM 1703 C CA . PHE A 1 206 ? 4.297 23.300 19.327 1.00 29.69 206 PHE A CA 1
ATOM 1704 C C . PHE A 1 206 ? 4.988 22.006 19.768 1.00 29.69 206 PHE A C 1
ATOM 1706 O O . PHE A 1 206 ? 4.601 21.374 20.751 1.00 29.69 206 PHE A O 1
ATOM 1713 N N . ILE A 1 207 ? 6.028 21.611 19.034 1.00 33.09 207 ILE A N 1
ATOM 1714 C CA . ILE A 1 207 ? 7.088 20.750 19.556 1.00 33.09 207 ILE A CA 1
ATOM 1715 C C . ILE A 1 207 ? 7.767 21.570 2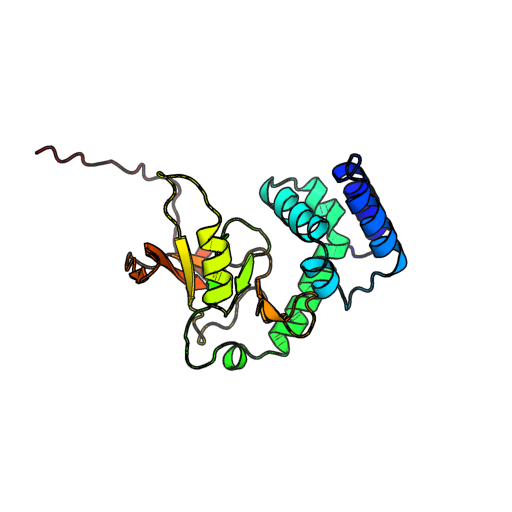0.655 1.00 33.09 207 ILE A C 1
ATOM 1717 O O . ILE A 1 207 ? 8.630 22.382 20.348 1.00 33.09 207 ILE A O 1
ATOM 1721 N N . ASN A 1 208 ? 7.264 21.480 21.887 1.00 29.55 208 ASN A N 1
ATOM 1722 C CA . ASN A 1 208 ? 7.951 21.743 23.157 1.00 29.55 208 ASN A CA 1
ATOM 1723 C C . ASN A 1 208 ? 6.911 21.852 24.275 1.00 29.55 208 ASN A C 1
ATOM 1725 O O . ASN A 1 208 ? 6.494 22.939 24.665 1.00 29.55 208 ASN A O 1
ATOM 1729 N N . ASN A 1 209 ? 6.536 20.712 24.840 1.00 25.80 209 ASN A N 1
ATOM 1730 C CA . ASN A 1 209 ? 6.324 20.654 26.277 1.00 25.80 209 ASN A CA 1
ATOM 1731 C C . ASN A 1 209 ? 6.822 19.290 26.763 1.00 25.80 209 ASN A C 1
ATOM 1733 O O . ASN A 1 209 ? 6.278 18.268 26.337 1.00 25.80 209 ASN A O 1
ATOM 1737 N N . PRO A 1 210 ? 7.890 19.239 27.579 1.00 29.66 210 PRO A N 1
ATOM 1738 C CA . PRO A 1 210 ? 8.334 17.989 28.164 1.00 29.66 210 PRO A CA 1
ATOM 1739 C C . PRO A 1 210 ? 7.210 17.469 29.059 1.00 29.66 210 PRO A C 1
ATOM 1741 O O . PRO A 1 210 ? 6.730 18.171 29.947 1.00 29.66 210 PRO A O 1
ATOM 1744 N N . ILE A 1 211 ? 6.780 16.238 28.794 1.00 32.56 211 ILE A N 1
ATOM 1745 C CA . ILE A 1 211 ? 5.849 15.507 29.649 1.00 32.56 211 ILE A CA 1
ATOM 1746 C C . ILE A 1 211 ? 6.507 15.403 31.029 1.00 32.56 211 ILE A C 1
ATOM 1748 O O . ILE A 1 211 ? 7.471 14.658 31.211 1.00 32.56 211 ILE A O 1
ATOM 1752 N N . GLN A 1 212 ? 6.020 16.184 31.994 1.00 27.88 212 GLN A N 1
ATOM 1753 C CA . GLN A 1 212 ? 6.348 15.976 33.397 1.00 27.88 212 GLN A CA 1
ATOM 1754 C C . GLN A 1 212 ? 5.508 14.809 33.906 1.00 27.88 212 GLN A C 1
ATOM 1756 O O . GLN A 1 212 ? 4.286 14.894 33.996 1.00 27.88 212 GLN A O 1
ATOM 1761 N N . TRP A 1 213 ? 6.175 13.705 34.225 1.00 29.34 213 TRP A N 1
ATOM 1762 C CA . TRP A 1 213 ? 5.566 12.590 34.933 1.00 29.34 213 TRP A CA 1
ATOM 1763 C C . TRP A 1 213 ? 5.342 13.009 36.390 1.00 29.34 213 TRP A C 1
ATOM 1765 O O . TRP A 1 213 ? 6.305 13.169 37.138 1.00 29.34 213 TRP A O 1
ATOM 1775 N N . SER A 1 214 ? 4.089 13.186 36.814 1.00 32.91 214 SER A N 1
ATOM 1776 C CA . SER A 1 214 ? 3.765 13.241 38.241 1.00 32.91 214 SER A CA 1
ATOM 1777 C C . SER A 1 214 ? 3.730 11.817 38.788 1.00 32.91 214 SER A C 1
ATOM 1779 O O . SER A 1 214 ? 2.739 11.101 38.643 1.00 32.91 214 SER A O 1
ATOM 1781 N N . THR A 1 215 ? 4.829 11.393 39.403 1.00 33.66 215 THR A N 1
ATOM 1782 C CA . THR A 1 215 ? 4.861 10.202 40.254 1.00 33.66 215 THR A CA 1
ATOM 1783 C C . THR A 1 215 ? 4.053 10.478 41.520 1.00 33.66 215 THR A C 1
ATOM 1785 O O . THR A 1 215 ? 4.548 11.137 42.432 1.00 33.66 215 THR A O 1
ATOM 1788 N N . ASN A 1 216 ? 2.822 9.972 41.590 1.00 31.72 216 ASN A N 1
ATOM 1789 C CA . ASN A 1 216 ? 2.139 9.803 42.869 1.00 31.72 216 ASN A CA 1
ATOM 1790 C C . ASN A 1 216 ? 2.615 8.486 43.488 1.00 31.72 216 ASN A C 1
ATOM 1792 O O . ASN A 1 216 ? 2.340 7.409 42.963 1.00 31.72 216 ASN A O 1
ATOM 1796 N N . GLN A 1 217 ? 3.373 8.608 44.577 1.00 34.62 217 GLN A N 1
ATOM 1797 C CA . GLN A 1 217 ? 3.697 7.517 45.490 1.00 34.62 217 GLN A CA 1
ATOM 1798 C C . GLN A 1 217 ? 2.466 7.207 46.353 1.00 34.62 217 GLN A C 1
ATOM 1800 O O . GLN A 1 217 ? 1.855 8.126 46.902 1.00 34.62 217 GLN A O 1
ATOM 1805 N N . TYR A 1 218 ? 2.133 5.922 46.457 1.00 36.03 218 TYR A N 1
ATOM 1806 C CA . TYR A 1 218 ? 1.462 5.346 47.622 1.00 36.03 218 TYR A CA 1
ATOM 1807 C C . TYR A 1 218 ? 2.522 4.690 48.504 1.00 36.03 218 TYR A C 1
ATOM 1809 O O . TYR A 1 218 ? 3.493 4.147 47.922 1.00 36.03 218 TYR A O 1
#

pLDDT: mean 76.23, std 17.76, range [25.8, 95.38]

Secondary structure (DSSP, 8-state):
---SHHHHHHHHHHHHHHTTT-HHHHHHHHHHHHH--GGGHHHHHHH-HHHHHHHHHHHHTT-HHHHHHTHHHHHHHHHHHHHHHHHS-GGGS--SS--EEES-TT-SSEEEES-HHHHHHHHTT---TT---EEEEEEE-TT---PPPEEE-TTTSS-GGG-EEEEPTT-EEEEPS---EEPTT-PEEEEEEEE-TTHHHHS---S-----------

Foldseek 3Di:
DDQDPVLVVLLLVLQCVVCVPPVVSNVVSVVCVPPDDLLLLQASCQVDPSNVCVQQVCVLVVPVVNCSSNVNSLVSNQVNLQVQQVVPLPVNLDDPDQWWKAQDPRGQKGKTAPDPVLNVVSLVPDPDPPDAREIETEGEDSPDDAFRGKHQCLVSYPNNVRSIIIGHGPWDKDWDPDPFDQDPSRHTYTYIYTDHPVVVVVDPPDPDDPPDDDDDDD

Solvent-accessible surface area (backbone atoms only — not comparable to full-atom values): 12507 Å² total; per-residue (Å²): 127,81,76,46,72,68,34,46,52,45,22,52,53,51,50,48,64,75,33,70,90,34,70,68,54,44,54,51,50,53,46,49,76,74,69,68,50,60,92,42,32,54,24,54,42,59,55,34,72,58,53,42,45,49,54,34,50,44,54,57,67,63,40,64,68,59,50,59,31,40,37,31,61,55,49,30,34,51,50,49,36,39,52,46,25,66,71,46,50,74,76,74,80,49,63,98,60,80,50,37,35,32,64,55,92,78,35,47,55,33,65,28,19,66,39,63,68,60,38,46,58,61,36,66,68,65,89,56,100,87,63,84,38,49,38,34,33,37,28,73,61,85,86,62,82,66,59,62,43,38,30,76,36,36,91,55,33,63,59,38,87,53,41,31,30,42,33,39,67,85,60,43,70,46,79,51,82,91,65,70,46,69,44,100,83,66,34,34,32,45,46,29,31,54,45,43,73,69,54,67,73,72,49,86,77,70,93,78,74,84,84,78,80,80,81,80,82,131

Radius of gyration: 19.35 Å; Cα contacts (8 Å, |Δi|>4): 323; chains: 1; bounding box: 44×40×67 Å

Nearest PDB structures (foldseek):
  3u0j-assembly2_A  TM=5.403E-01  e=7.352E-07  Pseudomonas syringae pv. tomato str. DC3000
  3u0j-assembly1_B  TM=5.153E-01  e=2.411E-07  Pseudomonas syringae pv. tomato str. DC3000
  5urp-assembly1_A  TM=6.122E-01  e=1.466E-05  Paenibacillus larvae
  4fk7-assembly1_A  TM=4.594E-01  e=9.723E-06  Bacillus cereus
  4fxq-assembly2_B  TM=5.000E-01  e=4.217E-05  Bacillus cereus

Organism: NCBI:txid392030